Protein AF-A0A5B7LHV7-F1 (afdb_monomer_lite)

InterPro domains:
  IPR001525 C-5 cytosine methyltransferase [PF00145] (14-111)
  IPR001525 C-5 cytosine methyltransferase [PR00105] (28-42)
  IPR001525 C-5 cytosine methyltransferase [PR00105] (74-87)
  IPR029063 S-adenosyl-L-methionine-dependent methyltransferase superfamily [G3DSA:3.40.50.150] (1-145)
  IPR029063 S-adenosyl-L-methionine-dependent methyltransferase superfamily [SSF53335] (13-213)
  IPR050390 DNA Cytosine-5 Methyltransferase [PTHR10629] (1-283)

Structure (mmCIF, N/CA/C/O backbone):
data_AF-A0A5B7LHV7-F1
#
_entry.id   AF-A0A5B7LHV7-F1
#
loop_
_atom_site.group_PDB
_atom_site.id
_atom_site.type_symbol
_atom_site.label_atom_id
_atom_site.label_alt_id
_atom_site.label_comp_id
_atom_site.label_asym_id
_atom_site.label_entity_id
_atom_site.label_seq_id
_atom_site.pdbx_PDB_ins_code
_atom_site.Cartn_x
_atom_site.Cartn_y
_atom_site.Cartn_z
_atom_site.occupancy
_atom_site.B_iso_or_equiv
_atom_site.auth_seq_id
_atom_site.auth_comp_id
_atom_site.auth_asym_id
_atom_site.auth_atom_id
_atom_site.pdbx_PDB_model_num
ATOM 1 N N . MET A 1 1 ? 3.274 -8.026 12.372 1.00 56.81 1 MET A N 1
ATOM 2 C CA . MET A 1 1 ? 4.614 -7.409 12.430 1.00 56.81 1 MET A CA 1
ATOM 3 C C . MET A 1 1 ? 5.123 -7.110 11.029 1.00 56.81 1 MET A C 1
ATOM 5 O O . MET A 1 1 ? 4.556 -7.647 10.080 1.00 56.81 1 MET A O 1
ATOM 9 N N . ASN A 1 2 ? 6.146 -6.258 10.914 1.00 53.56 2 ASN A N 1
ATOM 10 C CA . ASN A 1 2 ? 6.810 -5.926 9.652 1.00 53.56 2 ASN A CA 1
ATOM 11 C C . ASN A 1 2 ? 7.337 -7.180 8.941 1.00 53.56 2 ASN A C 1
ATOM 13 O O . ASN A 1 2 ? 7.603 -8.199 9.576 1.00 53.56 2 ASN A O 1
ATOM 17 N N . ARG A 1 3 ? 7.498 -7.079 7.617 1.00 47.53 3 ARG A N 1
ATOM 18 C CA . ARG A 1 3 ? 8.040 -8.136 6.744 1.00 47.53 3 ARG A CA 1
ATOM 19 C C . ARG A 1 3 ? 9.418 -8.644 7.206 1.00 47.53 3 ARG A C 1
ATOM 21 O O . ARG A 1 3 ? 9.749 -9.792 6.948 1.00 47.53 3 ARG A O 1
ATOM 28 N N . PHE A 1 4 ? 10.166 -7.816 7.935 1.00 58.50 4 PHE A N 1
ATOM 29 C CA . PHE A 1 4 ? 11.451 -8.141 8.552 1.00 58.50 4 PHE A CA 1
ATOM 30 C C . PHE A 1 4 ? 11.267 -8.281 10.070 1.00 58.50 4 PHE A C 1
ATOM 32 O O . PHE A 1 4 ? 10.957 -7.296 10.741 1.00 58.50 4 PHE A O 1
ATOM 39 N N . ASN A 1 5 ? 11.399 -9.502 10.598 1.00 59.72 5 ASN A N 1
ATOM 40 C CA . ASN A 1 5 ? 11.012 -9.851 11.974 1.00 59.72 5 ASN A CA 1
ATOM 41 C C . ASN A 1 5 ? 12.141 -10.464 12.832 1.00 59.72 5 ASN A C 1
ATOM 43 O O . ASN A 1 5 ? 11.894 -10.817 13.985 1.00 59.72 5 ASN A O 1
ATOM 47 N N . SER A 1 6 ? 13.350 -10.606 12.282 1.00 57.84 6 SER A N 1
ATOM 48 C CA . SER A 1 6 ? 14.471 -11.346 12.885 1.00 57.84 6 SER A CA 1
ATOM 49 C C . SER A 1 6 ? 15.660 -10.475 13.319 1.00 57.84 6 SER A C 1
ATOM 51 O O . SER A 1 6 ? 16.642 -11.005 13.821 1.00 57.84 6 SER A O 1
ATOM 53 N N . GLY A 1 7 ? 15.585 -9.148 13.166 1.00 70.62 7 GLY A N 1
ATOM 54 C CA . GLY A 1 7 ? 16.654 -8.224 13.575 1.00 70.62 7 GLY A CA 1
ATOM 55 C C . GLY A 1 7 ? 16.446 -7.602 14.961 1.00 70.62 7 GLY A C 1
ATOM 56 O O . GLY A 1 7 ? 15.310 -7.488 15.428 1.00 70.62 7 GLY A O 1
ATOM 57 N N . GLN A 1 8 ? 17.528 -7.104 15.575 1.00 68.31 8 GLN A N 1
ATOM 58 C CA . GLN A 1 8 ? 17.489 -6.343 16.839 1.00 68.31 8 GLN A CA 1
ATOM 59 C C . GLN A 1 8 ? 16.476 -5.189 16.796 1.00 68.31 8 GLN A C 1
ATOM 61 O O . GLN A 1 8 ? 15.700 -4.998 17.728 1.00 68.31 8 GLN A O 1
ATOM 66 N N . TYR A 1 9 ? 16.389 -4.485 15.666 1.00 66.31 9 TYR A N 1
ATOM 67 C CA . TYR A 1 9 ? 15.403 -3.426 15.457 1.00 66.31 9 TYR A CA 1
ATOM 68 C C . TYR A 1 9 ? 13.948 -3.922 15.528 1.00 66.31 9 TYR A C 1
ATOM 70 O O . TYR A 1 9 ? 13.064 -3.217 16.013 1.00 66.31 9 TYR A O 1
ATOM 78 N N . SER A 1 10 ? 13.675 -5.155 15.086 1.00 66.38 10 SER A N 1
ATOM 79 C CA . SER A 1 10 ? 12.347 -5.750 15.244 1.00 66.38 10 SER A CA 1
ATOM 80 C C . SER A 1 10 ? 12.061 -6.100 16.700 1.00 66.38 10 SER A C 1
ATOM 82 O O . SER A 1 10 ? 10.925 -5.932 17.131 1.00 66.38 10 SER A O 1
ATOM 84 N N . LEU A 1 11 ? 13.056 -6.573 17.456 1.00 74.75 11 LEU A N 1
ATOM 85 C CA . LEU A 1 11 ? 12.908 -6.827 18.892 1.00 74.75 11 LEU A CA 1
ATOM 86 C C . LEU A 1 11 ? 12.626 -5.524 19.651 1.00 74.75 11 LEU A C 1
ATOM 88 O O . LEU A 1 11 ? 11.691 -5.487 20.446 1.00 74.75 11 LEU A O 1
ATOM 92 N N . PHE A 1 12 ? 13.339 -4.444 19.322 1.00 70.88 12 PHE A N 1
ATOM 93 C CA . PHE A 1 12 ? 13.073 -3.108 19.856 1.00 70.88 12 PHE A CA 1
ATOM 94 C C . PHE A 1 12 ? 11.659 -2.618 19.513 1.00 70.88 12 PHE A C 1
ATOM 96 O O . PHE A 1 12 ? 10.900 -2.220 20.387 1.00 70.88 12 PHE A O 1
ATOM 103 N N . LYS A 1 13 ? 11.220 -2.727 18.253 1.00 70.44 13 LYS A N 1
ATOM 104 C CA . LYS A 1 13 ? 9.835 -2.367 17.890 1.00 70.44 13 LYS A CA 1
ATOM 105 C C . LYS A 1 13 ? 8.785 -3.158 18.669 1.00 70.44 13 LYS A C 1
ATOM 107 O O . LYS A 1 13 ? 7.700 -2.644 18.929 1.00 70.44 13 LYS A O 1
ATOM 112 N N . ASN A 1 14 ? 9.097 -4.394 19.044 1.00 74.69 14 ASN A N 1
ATOM 113 C CA . ASN A 1 14 ? 8.198 -5.222 19.838 1.00 74.69 14 ASN A CA 1
ATOM 114 C C . ASN A 1 14 ? 8.191 -4.819 21.309 1.00 74.69 14 ASN A C 1
ATOM 116 O O . ASN A 1 14 ? 7.148 -4.940 21.949 1.00 74.69 14 ASN A O 1
ATOM 120 N N . SER A 1 15 ? 9.308 -4.315 21.840 1.00 80.44 15 SER A N 1
ATOM 121 C CA . SER A 1 15 ? 9.355 -3.814 23.214 1.00 80.44 15 SER A CA 1
ATOM 122 C C . SER A 1 15 ? 8.518 -2.546 23.391 1.00 80.44 15 SER A C 1
ATOM 124 O O . SER A 1 15 ? 7.922 -2.376 24.450 1.00 80.44 15 SER A O 1
ATOM 126 N N . LEU A 1 16 ? 8.345 -1.727 22.343 1.00 91.88 16 LEU A N 1
ATOM 127 C CA . LEU A 1 16 ? 7.483 -0.535 22.390 1.00 91.88 16 LEU A CA 1
ATOM 128 C C . LEU A 1 16 ? 6.019 -0.851 22.741 1.00 91.88 16 LEU A C 1
ATOM 130 O O . LEU A 1 16 ? 5.327 0.001 23.292 1.00 91.88 16 LEU A O 1
ATOM 134 N N . ILE A 1 17 ? 5.549 -2.078 22.482 1.00 92.50 17 ILE A N 1
ATOM 135 C CA . ILE A 1 17 ? 4.224 -2.537 22.928 1.00 92.50 17 ILE A CA 1
ATOM 136 C C . ILE A 1 17 ? 4.156 -2.537 24.457 1.00 92.50 17 ILE A C 1
ATOM 138 O O . ILE A 1 17 ? 3.163 -2.107 25.036 1.00 92.50 17 ILE A O 1
ATOM 142 N N . VAL A 1 18 ? 5.214 -3.023 25.109 1.00 92.25 18 VAL A N 1
ATOM 143 C CA . VAL A 1 18 ? 5.306 -3.068 26.570 1.00 92.25 18 VAL A CA 1
ATOM 144 C C . VAL A 1 18 ? 5.405 -1.653 27.120 1.00 92.25 18 VAL A C 1
ATOM 146 O O . VAL A 1 18 ? 4.656 -1.331 28.033 1.00 92.25 18 VAL A O 1
ATOM 149 N N . SER A 1 19 ? 6.233 -0.791 26.521 1.00 95.94 19 SER A N 1
ATOM 150 C CA . SER A 1 19 ? 6.320 0.620 26.911 1.00 95.94 19 SER A CA 1
ATOM 151 C C . SER A 1 19 ? 4.958 1.309 26.831 1.00 95.94 19 SER A C 1
ATOM 153 O O . SER A 1 19 ? 4.528 1.912 27.806 1.00 95.94 19 SER A O 1
ATOM 155 N N . PHE A 1 20 ? 4.227 1.155 25.724 1.00 96.88 20 PHE A N 1
ATOM 156 C CA . PHE A 1 20 ? 2.890 1.733 25.579 1.00 96.88 20 PHE A CA 1
ATOM 157 C C . PHE A 1 20 ? 1.904 1.217 26.641 1.00 96.88 20 PHE A C 1
ATOM 159 O O . PHE A 1 20 ? 1.159 1.997 27.230 1.00 96.88 20 PHE A O 1
ATOM 166 N N . LEU A 1 21 ? 1.936 -0.085 26.950 1.00 96.31 21 LEU A N 1
ATOM 167 C CA . LEU A 1 21 ? 1.125 -0.657 28.029 1.00 96.31 21 LEU A CA 1
ATOM 168 C C . LEU A 1 21 ? 1.522 -0.120 29.411 1.00 96.31 21 LEU A C 1
ATOM 170 O O . LEU A 1 21 ? 0.639 0.066 30.242 1.00 96.31 21 LEU A O 1
ATOM 174 N N . SER A 1 22 ? 2.803 0.164 29.656 1.00 97.00 22 SER A N 1
ATOM 175 C CA . SER A 1 22 ? 3.257 0.808 30.895 1.00 97.00 22 SER A CA 1
ATOM 176 C C . SER A 1 22 ? 2.718 2.233 31.032 1.00 97.00 22 SER A C 1
ATOM 178 O O . SER A 1 22 ? 2.304 2.614 32.122 1.00 97.00 22 SER A O 1
ATOM 180 N N . TYR A 1 23 ? 2.650 3.002 29.938 1.00 97.81 23 TYR A N 1
ATOM 181 C CA . TYR A 1 23 ? 2.011 4.325 29.944 1.00 97.81 23 TYR A CA 1
ATOM 182 C C . TYR A 1 23 ? 0.526 4.220 30.311 1.00 97.81 23 TYR A C 1
ATOM 184 O O . TYR A 1 23 ? 0.045 4.972 31.153 1.00 97.81 23 TYR A O 1
ATOM 192 N N . ILE A 1 24 ? -0.198 3.261 29.730 1.00 97.81 24 ILE A N 1
ATOM 193 C CA . ILE A 1 24 ? -1.613 3.030 30.059 1.00 97.81 24 ILE A CA 1
ATOM 194 C C . ILE A 1 24 ? -1.783 2.652 31.535 1.00 97.81 24 ILE A C 1
ATOM 196 O O . ILE A 1 24 ? -2.692 3.154 32.192 1.00 97.81 24 ILE A O 1
ATOM 200 N N . ASP A 1 25 ? -0.917 1.782 32.057 1.00 97.62 25 ASP A N 1
ATOM 201 C CA . ASP A 1 25 ? -0.961 1.340 33.453 1.00 97.62 25 ASP A CA 1
ATOM 202 C C . ASP A 1 25 ? -0.701 2.488 34.433 1.00 97.62 25 ASP A C 1
ATOM 204 O O . ASP A 1 25 ? -1.339 2.566 35.480 1.00 97.62 25 ASP A O 1
ATOM 208 N N . PHE A 1 26 ? 0.210 3.393 34.077 1.00 98.25 26 PHE A N 1
ATOM 209 C CA . PHE A 1 26 ? 0.550 4.551 34.891 1.00 98.25 26 PHE A CA 1
ATOM 210 C C . PHE A 1 26 ? -0.544 5.627 34.853 1.00 98.25 26 PHE A C 1
ATOM 212 O O . PHE A 1 26 ? -1.034 6.044 35.897 1.00 98.25 26 PHE A O 1
ATOM 219 N N . TYR A 1 27 ? -0.955 6.061 33.657 1.00 98.44 27 TYR A N 1
ATOM 220 C CA . TYR A 1 27 ? -1.881 7.189 33.497 1.00 98.44 27 TYR A CA 1
ATOM 221 C C . TYR A 1 27 ? -3.354 6.823 33.678 1.00 98.44 27 TYR A C 1
ATOM 223 O O . TYR A 1 27 ? -4.174 7.712 33.888 1.00 98.44 27 TYR A O 1
ATOM 231 N N . ARG A 1 28 ? -3.708 5.539 33.558 1.00 98.19 28 ARG A N 1
ATOM 232 C CA . ARG A 1 28 ? -5.087 5.042 33.666 1.00 98.19 28 ARG A CA 1
ATOM 233 C C . ARG A 1 28 ? -6.119 5.881 32.880 1.00 98.19 28 ARG A C 1
ATOM 235 O O . ARG A 1 28 ? -7.119 6.318 33.450 1.00 98.19 28 ARG A O 1
ATOM 242 N N . PRO A 1 29 ? -5.933 6.098 31.559 1.00 98.50 29 PRO A N 1
ATOM 243 C CA . PRO A 1 29 ? -6.860 6.902 30.763 1.00 98.50 29 PRO A CA 1
ATOM 244 C C . PRO A 1 29 ? -8.256 6.263 30.679 1.00 98.50 29 PRO A C 1
ATOM 246 O O . PRO A 1 29 ? -8.380 5.039 30.668 1.00 98.50 29 PRO A O 1
ATOM 249 N N . LYS A 1 30 ? -9.312 7.075 30.537 1.00 98.69 30 LYS A N 1
ATOM 250 C CA . LYS A 1 30 ? -10.694 6.578 30.362 1.00 98.69 30 LYS A CA 1
ATOM 251 C C . LYS A 1 30 ? -10.841 5.660 29.148 1.00 98.69 30 LYS A C 1
ATOM 253 O O . LYS A 1 30 ? -11.501 4.628 29.220 1.00 98.69 30 LYS A O 1
ATOM 258 N N . TYR A 1 31 ? -10.177 6.026 28.056 1.00 98.69 31 TYR A N 1
ATOM 259 C CA . TYR A 1 31 ? -10.155 5.287 26.803 1.00 98.69 31 TYR A CA 1
ATOM 260 C C . TYR A 1 31 ? -8.737 5.256 26.252 1.00 98.69 31 TYR A C 1
ATOM 262 O O . TYR A 1 31 ? -7.989 6.222 26.401 1.00 98.69 31 TYR A O 1
ATOM 270 N N . PHE A 1 32 ? -8.381 4.178 25.563 1.00 98.31 32 PHE A N 1
ATOM 271 C CA . PHE A 1 32 ? -7.200 4.178 24.709 1.00 98.31 32 PHE A CA 1
ATOM 272 C C . PHE A 1 32 ? -7.420 3.323 23.466 1.00 98.31 32 PHE A C 1
ATOM 274 O O . PHE A 1 32 ? -8.220 2.382 23.450 1.00 98.31 32 PHE A O 1
ATOM 281 N N . VAL A 1 33 ? -6.664 3.659 22.425 1.00 98.12 33 VAL A N 1
ATOM 282 C CA . VAL A 1 33 ? -6.626 2.923 21.167 1.00 98.12 33 VAL A CA 1
ATOM 283 C C . VAL A 1 33 ? -5.184 2.539 20.880 1.00 98.12 33 VAL A C 1
ATOM 285 O O . VAL A 1 33 ? -4.275 3.354 21.019 1.00 98.12 33 VAL A O 1
ATOM 288 N N . MET A 1 34 ? -4.975 1.294 20.469 1.00 97.44 34 MET A N 1
ATOM 289 C CA . MET A 1 34 ? -3.694 0.823 19.959 1.00 97.44 34 MET A CA 1
ATOM 290 C C . MET A 1 34 ? -3.865 0.409 18.498 1.00 97.44 34 MET A C 1
ATOM 292 O O . MET A 1 34 ? -4.588 -0.544 18.194 1.00 97.44 34 MET A O 1
ATOM 296 N N . GLU A 1 35 ? -3.182 1.116 17.601 1.00 96.69 35 GLU A N 1
ATOM 297 C CA . GLU A 1 35 ? -3.098 0.769 16.182 1.00 96.69 35 GLU A CA 1
ATOM 298 C C . GLU A 1 35 ? -1.872 -0.112 15.918 1.00 96.69 35 GLU A C 1
ATOM 300 O O . GLU A 1 35 ? -0.819 0.023 16.553 1.00 96.69 35 GLU A O 1
ATOM 305 N N . ASN A 1 36 ? -2.012 -1.070 15.001 1.00 95.62 36 ASN A N 1
ATOM 306 C CA . ASN A 1 36 ? -0.861 -1.765 14.446 1.00 95.62 36 ASN A CA 1
ATOM 307 C C . ASN A 1 36 ? -1.133 -2.351 13.056 1.00 95.62 36 ASN A C 1
ATOM 309 O O . ASN A 1 36 ? -2.263 -2.425 12.570 1.00 95.62 36 ASN A O 1
ATOM 313 N N . VAL A 1 37 ? -0.090 -2.884 12.415 1.00 93.75 37 VAL A N 1
ATOM 314 C CA . VAL A 1 37 ? -0.233 -3.615 11.150 1.00 93.75 37 VAL A CA 1
ATOM 315 C C . VAL A 1 37 ? -1.145 -4.834 11.314 1.00 93.75 37 VAL A C 1
ATOM 317 O O . VAL A 1 37 ? -1.085 -5.533 12.325 1.00 93.75 37 VAL A O 1
ATOM 320 N N . ARG A 1 38 ? -1.924 -5.176 10.275 1.00 93.88 38 ARG A N 1
ATOM 321 C CA . ARG A 1 38 ? -2.838 -6.339 10.281 1.00 93.88 38 ARG A CA 1
ATOM 322 C C . ARG A 1 38 ? -2.190 -7.621 10.806 1.00 93.88 38 ARG A C 1
ATOM 324 O O . ARG A 1 38 ? -2.798 -8.342 11.583 1.00 93.88 38 ARG A O 1
ATOM 331 N N . ASN A 1 39 ? -0.944 -7.900 10.423 1.00 91.31 39 ASN A N 1
ATOM 332 C CA . ASN A 1 39 ? -0.230 -9.122 10.822 1.00 91.31 39 ASN A CA 1
ATOM 333 C C . ASN A 1 39 ? 0.201 -9.147 12.300 1.00 91.31 39 ASN A C 1
ATOM 335 O O . ASN A 1 39 ? 0.933 -10.045 12.703 1.00 91.31 39 ASN A O 1
ATOM 339 N N . PHE A 1 40 ? -0.144 -8.147 13.109 1.00 91.81 40 PHE A N 1
ATOM 340 C CA . PHE A 1 40 ? 0.033 -8.222 14.558 1.00 91.81 40 PHE A CA 1
ATOM 341 C C . PHE A 1 40 ? -0.809 -9.358 15.158 1.00 91.81 40 PHE A C 1
ATOM 343 O O . PHE A 1 40 ? -0.316 -10.100 16.002 1.00 91.81 40 PHE A O 1
ATOM 350 N N . VAL A 1 41 ? -2.029 -9.569 14.650 1.00 92.75 41 VAL A N 1
ATOM 351 C CA . VAL A 1 41 ? -2.965 -10.575 15.187 1.00 92.75 41 VAL A CA 1
ATOM 352 C C . VAL A 1 41 ? -2.485 -12.015 15.046 1.00 92.75 41 VAL A C 1
ATOM 354 O O . VAL A 1 41 ? -2.859 -12.856 15.852 1.00 92.75 41 VAL A O 1
ATOM 357 N N . SER A 1 42 ? -1.660 -12.318 14.043 1.00 89.88 42 SER A N 1
ATOM 358 C CA . SER A 1 42 ? -1.129 -13.663 13.783 1.00 89.88 42 SER A CA 1
ATOM 359 C C . SER A 1 42 ? 0.307 -13.846 14.273 1.00 89.88 42 SER A C 1
ATOM 361 O O . SER A 1 42 ? 0.856 -14.946 14.204 1.00 89.88 42 SER A O 1
ATOM 363 N N . PHE A 1 43 ? 0.946 -12.786 14.772 1.00 86.88 43 PHE A N 1
ATOM 364 C CA . PHE A 1 43 ? 2.368 -12.828 15.075 1.00 86.88 43 PHE A CA 1
ATOM 365 C C . PHE A 1 43 ? 2.687 -13.783 16.234 1.00 86.88 43 PHE A C 1
ATOM 367 O O . PHE A 1 43 ? 2.033 -13.740 17.278 1.00 86.88 43 PHE A O 1
ATOM 374 N N . LYS A 1 44 ? 3.708 -14.635 16.032 1.00 86.50 44 LYS A N 1
ATOM 375 C CA . LYS A 1 44 ? 4.127 -15.707 16.958 1.00 86.50 44 LYS A CA 1
ATOM 376 C C . LYS A 1 44 ? 2.935 -16.558 17.414 1.00 86.50 44 LYS A C 1
ATOM 378 O O . LYS A 1 44 ? 2.688 -16.698 18.606 1.00 86.50 44 LYS A O 1
ATOM 383 N N . GLY A 1 45 ? 2.138 -17.050 16.460 1.00 87.69 45 GLY A N 1
ATOM 384 C CA . GLY A 1 45 ? 0.935 -17.835 16.766 1.00 87.69 45 GLY A CA 1
ATOM 385 C C . GLY A 1 45 ? -0.094 -17.040 17.578 1.00 87.69 45 GLY A C 1
ATOM 386 O O . GLY A 1 45 ? -0.665 -17.549 18.544 1.00 87.69 45 GLY A O 1
ATOM 387 N N . SER A 1 46 ? -0.258 -15.757 17.241 1.00 92.62 46 SER A N 1
ATOM 388 C CA . SER A 1 46 ? -1.108 -14.793 17.956 1.00 92.62 46 SER A CA 1
ATOM 389 C C . SER A 1 46 ? -0.706 -14.522 19.412 1.00 92.62 46 SER A C 1
ATOM 391 O O . SER A 1 46 ? -1.476 -13.910 20.153 1.00 92.62 46 SER A O 1
ATOM 393 N N . MET A 1 47 ? 0.477 -14.958 19.861 1.00 90.44 47 MET A N 1
ATOM 394 C CA . MET A 1 47 ? 0.869 -14.834 21.267 1.00 90.44 47 MET A CA 1
ATOM 395 C C . MET A 1 47 ? 1.017 -13.380 21.706 1.00 90.44 47 MET A C 1
ATOM 397 O O . MET A 1 47 ? 0.586 -13.037 22.802 1.00 90.44 47 MET A O 1
ATOM 401 N N . VAL A 1 48 ? 1.550 -12.514 20.841 1.00 92.25 48 VAL A N 1
ATOM 402 C CA . VAL A 1 48 ? 1.712 -11.090 21.170 1.00 92.25 48 VAL A CA 1
ATOM 403 C C . VAL A 1 48 ? 0.356 -10.424 21.396 1.00 92.25 48 VAL A C 1
ATOM 405 O O . VAL A 1 48 ? 0.170 -9.796 22.431 1.00 92.25 48 VAL A O 1
ATOM 408 N N . LEU A 1 49 ? -0.630 -10.658 20.523 1.00 94.88 49 LEU A N 1
ATOM 409 C CA . LEU A 1 49 ? -1.999 -10.175 20.737 1.00 94.88 49 LEU A CA 1
ATOM 410 C C . LEU A 1 49 ? -2.594 -10.708 22.047 1.00 94.88 49 LEU A C 1
ATOM 412 O O . LEU A 1 49 ? -3.135 -9.932 22.831 1.00 94.88 49 LEU A O 1
ATOM 416 N N . LYS A 1 50 ? -2.469 -12.016 22.308 1.00 95.00 50 LYS A N 1
ATOM 417 C CA . LYS A 1 50 ? -2.986 -12.631 23.540 1.00 95.00 50 LYS A CA 1
ATOM 418 C C . LYS A 1 50 ? -2.362 -12.017 24.796 1.00 95.00 50 LYS A C 1
ATOM 420 O O . LYS A 1 50 ? -3.088 -11.745 25.747 1.00 95.00 50 LYS A O 1
ATOM 425 N N . LEU A 1 51 ? -1.049 -11.771 24.805 1.00 94.62 51 LEU A N 1
ATOM 426 C CA . LEU A 1 51 ? -0.358 -11.128 25.930 1.00 94.62 51 LEU A CA 1
ATOM 427 C C . LEU A 1 51 ? -0.773 -9.667 26.100 1.00 94.62 51 LEU A C 1
ATOM 429 O O . LEU A 1 51 ? -1.023 -9.248 27.228 1.00 94.62 51 LEU A O 1
ATOM 433 N N . THR A 1 52 ? -0.901 -8.914 25.004 1.00 96.31 52 THR A N 1
ATOM 434 C CA . THR A 1 52 ? -1.402 -7.534 25.035 1.00 96.31 52 THR A CA 1
ATOM 435 C C . THR A 1 52 ? -2.798 -7.484 25.659 1.00 96.31 52 THR A C 1
ATOM 437 O O . THR A 1 52 ? -2.987 -6.799 26.660 1.00 96.31 52 THR A O 1
ATOM 440 N N . LEU A 1 53 ? -3.753 -8.280 25.164 1.00 97.38 53 LEU A N 1
ATOM 441 C CA . LEU A 1 53 ? -5.111 -8.345 25.724 1.00 97.38 53 LEU A CA 1
ATOM 442 C C . LEU A 1 53 ? -5.112 -8.836 27.183 1.00 97.38 53 LEU A C 1
ATOM 444 O O . LEU A 1 53 ? -5.817 -8.287 28.031 1.00 97.38 53 LEU A O 1
ATOM 448 N N . ARG A 1 54 ? -4.275 -9.826 27.524 1.00 97.00 54 ARG A N 1
ATOM 449 C CA . ARG A 1 54 ? -4.115 -10.289 28.910 1.00 97.00 54 ARG A CA 1
ATOM 450 C C . ARG A 1 54 ? -3.605 -9.180 29.830 1.00 97.00 54 ARG A C 1
ATOM 452 O O . ARG A 1 54 ? -4.058 -9.091 30.968 1.00 97.00 54 ARG A O 1
ATOM 459 N N . ARG A 1 55 ? -2.674 -8.340 29.373 1.00 96.81 55 ARG A N 1
ATOM 460 C CA . ARG A 1 55 ? -2.184 -7.217 30.178 1.00 96.81 55 ARG A CA 1
ATOM 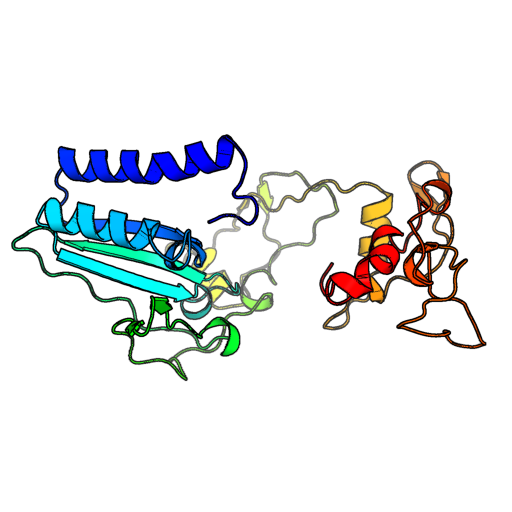461 C C . ARG A 1 55 ? -3.271 -6.164 30.366 1.00 96.81 55 ARG A C 1
ATOM 463 O O . ARG A 1 55 ? -3.465 -5.731 31.494 1.00 96.81 55 ARG A O 1
ATOM 470 N N . ILE A 1 56 ? -4.012 -5.829 29.309 1.00 98.19 56 ILE A N 1
ATOM 471 C CA . ILE A 1 56 ? -5.117 -4.859 29.357 1.00 98.19 56 ILE A CA 1
ATOM 472 C C . ILE A 1 56 ? -6.201 -5.306 30.346 1.00 98.19 56 ILE A C 1
ATOM 474 O O . ILE A 1 56 ? -6.532 -4.574 31.276 1.00 98.19 56 ILE A O 1
ATOM 478 N N . THR A 1 57 ? -6.670 -6.548 30.223 1.00 98.19 57 THR A N 1
ATOM 479 C CA . THR A 1 57 ? -7.652 -7.127 31.159 1.00 98.19 57 THR A CA 1
ATOM 480 C C . THR A 1 57 ? -7.120 -7.216 32.591 1.00 98.19 57 THR A C 1
ATOM 482 O O . THR A 1 57 ? -7.856 -6.941 33.531 1.00 98.19 57 THR A O 1
ATOM 485 N N . ARG A 1 58 ? -5.830 -7.533 32.795 1.00 97.94 58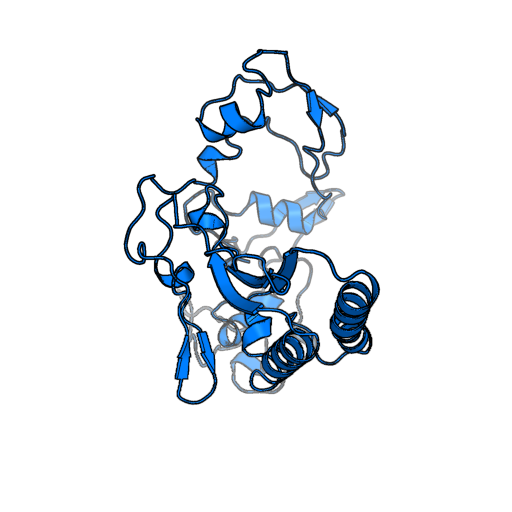 ARG A N 1
ATOM 486 C CA . ARG A 1 58 ? -5.203 -7.529 34.132 1.00 97.94 58 ARG A CA 1
ATOM 487 C C . ARG A 1 58 ? -5.154 -6.133 34.760 1.00 97.94 58 ARG A C 1
ATOM 489 O O . ARG A 1 58 ? -5.189 -6.037 35.979 1.00 97.94 58 ARG A O 1
ATOM 496 N N . MET A 1 59 ? -5.081 -5.072 33.957 1.00 97.88 59 MET A N 1
ATOM 497 C CA . MET A 1 59 ? -5.204 -3.694 34.444 1.00 97.88 59 MET A CA 1
ATOM 498 C C . MET A 1 59 ? -6.656 -3.333 34.815 1.00 97.88 59 MET A C 1
ATOM 500 O O . MET A 1 59 ? -6.875 -2.272 35.383 1.00 97.88 59 MET A O 1
ATOM 504 N N . GLY A 1 60 ? -7.643 -4.190 34.539 1.00 98.38 60 GLY A N 1
ATOM 505 C CA . GLY A 1 60 ? -9.060 -3.944 34.834 1.00 98.38 60 GLY A CA 1
ATOM 506 C C . GLY A 1 60 ? -9.826 -3.256 33.703 1.00 98.38 60 GLY A C 1
ATOM 507 O O . GLY A 1 60 ? -10.992 -2.924 33.870 1.00 98.38 60 GLY A O 1
ATOM 508 N N . TYR A 1 61 ? -9.201 -3.050 32.544 1.00 98.75 61 TYR A N 1
ATOM 509 C CA . TYR A 1 61 ? -9.871 -2.468 31.385 1.00 98.75 61 TYR A CA 1
ATOM 510 C C . TYR A 1 61 ? -10.780 -3.477 30.685 1.00 98.75 61 TYR A C 1
ATOM 512 O O . TYR A 1 61 ? -10.436 -4.651 30.521 1.00 98.75 61 TYR A O 1
ATOM 520 N N . GLN A 1 62 ? -11.891 -2.972 30.159 1.00 98.62 62 GLN A N 1
ATOM 521 C CA . GLN A 1 62 ? -12.618 -3.617 29.072 1.00 98.62 62 GLN A CA 1
ATOM 522 C C . GLN A 1 62 ? -11.805 -3.455 27.788 1.00 98.62 62 GLN A C 1
ATOM 524 O O . GLN A 1 62 ? -11.219 -2.395 27.568 1.00 98.62 62 GLN A O 1
ATOM 529 N N . CYS A 1 63 ? -11.772 -4.461 26.914 1.00 98.38 63 CYS A N 1
ATOM 530 C CA . CYS A 1 63 ? -11.075 -4.330 25.638 1.00 98.38 63 CYS A CA 1
ATOM 531 C C . CYS A 1 63 ? -11.652 -5.210 24.536 1.00 98.38 63 CYS A C 1
ATOM 533 O O . CYS A 1 63 ? -12.185 -6.288 24.790 1.00 98.38 63 CYS A O 1
ATOM 535 N N . THR A 1 64 ? -11.459 -4.769 23.299 1.00 98.31 64 THR A N 1
ATOM 536 C CA . THR A 1 64 ? -11.779 -5.514 22.082 1.00 98.31 64 THR A CA 1
ATOM 537 C C . THR A 1 64 ? -10.686 -5.307 21.035 1.00 98.31 64 THR A C 1
ATOM 539 O O . THR A 1 64 ? -9.851 -4.407 21.159 1.00 98.31 64 THR A O 1
ATOM 542 N N . PHE A 1 65 ? -10.654 -6.166 20.019 1.00 98.19 65 PHE A N 1
ATOM 543 C CA . PHE A 1 65 ? -9.745 -6.037 18.886 1.00 98.19 65 PHE A CA 1
ATOM 544 C C . PHE A 1 65 ? -10.479 -6.305 17.567 1.00 98.19 65 PHE A C 1
ATOM 546 O O . PHE A 1 65 ? -11.418 -7.098 17.503 1.00 98.19 65 PHE A O 1
ATOM 553 N N . GLY A 1 66 ? -10.013 -5.668 16.498 1.00 97.06 66 GLY A N 1
ATOM 554 C CA . GLY A 1 66 ? -10.615 -5.763 15.177 1.00 97.06 66 GLY A CA 1
ATOM 555 C C . GLY A 1 66 ? -9.619 -5.401 14.089 1.00 97.06 66 GLY A C 1
ATOM 556 O O . GLY A 1 66 ? -8.650 -4.684 14.340 1.00 97.06 66 GLY A O 1
ATOM 557 N N . ILE A 1 67 ? -9.839 -5.908 12.877 1.00 96.94 67 ILE A N 1
ATOM 558 C CA . ILE A 1 67 ? -9.130 -5.423 11.692 1.00 96.94 67 ILE A CA 1
ATOM 559 C C . ILE A 1 67 ? -10.062 -4.480 10.947 1.00 96.94 67 ILE A C 1
ATOM 561 O O . ILE A 1 67 ? -11.169 -4.879 10.609 1.00 96.94 67 ILE A O 1
ATOM 565 N N . LEU A 1 68 ? -9.596 -3.271 10.649 1.00 96.62 68 LEU A N 1
ATOM 566 C CA . LEU A 1 68 ? -10.281 -2.320 9.777 1.00 96.62 68 LEU A CA 1
ATOM 567 C C . LEU A 1 68 ? -9.509 -2.161 8.465 1.00 96.62 68 LEU A C 1
ATOM 569 O O . LEU A 1 68 ? -8.281 -2.273 8.446 1.00 96.62 68 LEU A O 1
ATOM 573 N N . GLN A 1 69 ? -10.225 -1.910 7.371 1.00 97.00 69 GLN A N 1
ATOM 574 C CA . GLN A 1 69 ? -9.659 -1.605 6.058 1.00 97.00 69 GLN A CA 1
ATOM 575 C C . GLN A 1 69 ? -9.861 -0.123 5.752 1.00 97.00 69 GLN A C 1
ATOM 577 O O . GLN A 1 69 ? -10.999 0.310 5.626 1.00 97.00 69 GLN A O 1
ATOM 582 N N . ALA A 1 70 ? -8.775 0.640 5.593 1.00 97.50 70 ALA A N 1
ATOM 583 C CA . ALA A 1 70 ? -8.849 2.088 5.377 1.00 97.50 70 ALA A CA 1
ATOM 584 C C . ALA A 1 70 ? -9.722 2.459 4.168 1.00 97.50 70 ALA A C 1
ATOM 586 O O . ALA A 1 70 ? -10.516 3.387 4.254 1.00 97.50 70 ALA A O 1
ATOM 587 N N . GLY A 1 71 ? -9.657 1.680 3.081 1.00 96.94 71 GLY A N 1
ATOM 588 C CA . GLY A 1 71 ? -10.478 1.911 1.891 1.00 96.94 71 GLY A CA 1
ATOM 589 C C . GLY A 1 71 ? -11.993 1.890 2.120 1.00 96.94 71 GLY A C 1
ATOM 590 O O . GLY A 1 71 ? -12.729 2.538 1.385 1.00 96.94 71 GLY A O 1
ATOM 591 N N . ASN A 1 72 ? -12.467 1.233 3.184 1.00 96.75 72 ASN A N 1
ATOM 592 C CA . ASN A 1 72 ? -13.874 1.282 3.582 1.00 96.75 72 ASN A CA 1
ATOM 593 C C . ASN A 1 72 ? -14.284 2.611 4.247 1.00 96.75 72 ASN A C 1
ATOM 595 O O . ASN A 1 72 ? -15.467 2.814 4.510 1.00 96.75 72 ASN A O 1
ATOM 599 N N . PHE A 1 73 ? -13.330 3.510 4.502 1.00 97.06 73 PHE A N 1
ATOM 600 C CA . PHE A 1 73 ? -13.504 4.791 5.192 1.00 97.06 73 PHE A CA 1
ATOM 601 C C . PHE A 1 73 ? -13.056 5.992 4.340 1.00 97.06 73 PHE A C 1
ATOM 603 O O . PHE A 1 73 ? -12.655 7.015 4.880 1.00 97.06 73 PHE A O 1
ATOM 610 N N . GLY A 1 74 ? -13.127 5.873 3.009 1.00 95.88 74 GLY A N 1
ATOM 611 C CA . GLY A 1 74 ? -13.049 7.035 2.111 1.00 95.88 74 GLY A CA 1
ATOM 612 C C . GLY A 1 74 ? -11.662 7.370 1.570 1.00 95.88 74 GLY A C 1
ATOM 613 O O . GLY A 1 74 ? -11.440 8.488 1.121 1.00 95.88 74 GLY A O 1
ATOM 614 N N . VAL A 1 75 ? -10.733 6.410 1.566 1.00 96.81 75 VAL A N 1
ATOM 615 C CA . VAL A 1 75 ? -9.408 6.581 0.945 1.00 96.81 75 VAL A CA 1
ATOM 616 C C . VAL A 1 75 ? -9.175 5.560 -0.173 1.00 96.81 75 VAL A C 1
ATOM 618 O O . VAL A 1 75 ? -9.563 4.401 -0.027 1.00 96.81 75 VAL A O 1
ATOM 621 N N . PRO A 1 76 ? -8.492 5.909 -1.277 1.00 97.12 76 PRO A N 1
ATOM 622 C CA . PRO A 1 76 ? -8.224 4.975 -2.372 1.00 97.12 76 PRO A CA 1
ATOM 623 C C . PRO A 1 76 ? -7.020 4.068 -2.071 1.00 97.12 76 PRO A C 1
ATOM 625 O O . PRO A 1 76 ? -6.101 3.928 -2.873 1.00 97.12 76 PRO A O 1
ATOM 628 N N . GLN A 1 77 ? -6.984 3.462 -0.881 1.00 96.94 77 GLN A N 1
ATOM 629 C CA . GLN A 1 77 ? -5.834 2.692 -0.415 1.00 96.94 77 GLN A CA 1
ATOM 630 C C . GLN A 1 77 ? -6.248 1.380 0.251 1.00 96.94 77 GLN A C 1
ATOM 632 O O . GLN A 1 77 ? -7.013 1.348 1.217 1.00 96.94 77 GLN A O 1
ATOM 637 N N . THR A 1 78 ? -5.645 0.275 -0.201 1.00 96.69 78 THR A N 1
ATOM 638 C CA . THR A 1 78 ? -5.742 -1.004 0.506 1.00 96.69 78 THR A CA 1
ATOM 639 C C . THR A 1 78 ? -4.778 -1.033 1.697 1.00 96.69 78 THR A C 1
ATOM 641 O O . THR A 1 78 ? -3.580 -1.286 1.578 1.00 96.69 78 THR A O 1
ATOM 644 N N . ARG A 1 79 ? -5.296 -0.738 2.891 1.00 96.69 79 ARG A N 1
ATOM 645 C CA . ARG A 1 79 ? -4.519 -0.655 4.131 1.00 96.69 79 ARG A CA 1
ATOM 646 C C . ARG A 1 79 ? -5.310 -1.222 5.305 1.00 96.69 79 ARG A C 1
ATOM 648 O O . ARG A 1 79 ? -6.042 -0.520 5.997 1.00 96.69 79 ARG A O 1
ATOM 655 N N . ARG A 1 80 ? -5.081 -2.507 5.583 1.00 96.12 80 ARG A N 1
ATOM 656 C CA . ARG A 1 80 ? -5.641 -3.184 6.761 1.00 96.12 80 ARG A CA 1
ATOM 657 C C . ARG A 1 80 ? -4.837 -2.881 8.022 1.00 96.12 80 ARG A C 1
ATOM 659 O O . ARG A 1 80 ? -3.603 -3.011 8.007 1.00 96.12 80 ARG A O 1
ATOM 666 N N . ARG A 1 81 ? -5.520 -2.551 9.116 1.00 97.06 81 ARG A N 1
ATOM 667 C CA . ARG A 1 81 ? -4.931 -2.263 10.429 1.00 97.06 81 ARG A CA 1
ATOM 668 C C . ARG A 1 81 ? -5.643 -2.988 11.547 1.00 97.06 81 ARG A C 1
ATOM 670 O O . ARG A 1 81 ? -6.860 -3.094 11.536 1.00 97.06 81 ARG A O 1
ATOM 677 N N . LEU A 1 82 ? -4.852 -3.510 12.478 1.00 97.19 82 LEU A N 1
ATOM 678 C CA . LEU A 1 82 ? -5.349 -3.933 13.773 1.00 97.19 82 LEU A CA 1
ATOM 679 C C . LEU A 1 82 ? -5.641 -2.685 14.590 1.00 97.19 82 LEU A C 1
ATOM 681 O O . LEU A 1 82 ? -4.774 -1.827 14.720 1.00 97.19 82 LEU A O 1
ATOM 685 N N . ILE A 1 83 ? -6.829 -2.649 15.169 1.00 98.31 83 ILE A N 1
ATOM 686 C CA . ILE A 1 83 ? -7.262 -1.630 16.107 1.00 98.31 83 ILE A CA 1
ATOM 687 C C . ILE A 1 83 ? -7.705 -2.350 17.376 1.00 98.31 83 ILE A C 1
ATOM 689 O O . ILE A 1 83 ? -8.659 -3.129 17.350 1.00 98.31 83 ILE A O 1
ATOM 693 N N . ILE A 1 84 ? -7.002 -2.118 18.480 1.00 98.38 84 ILE A N 1
ATOM 694 C CA . ILE A 1 84 ? -7.435 -2.525 19.820 1.00 98.38 84 ILE A CA 1
ATOM 695 C C . ILE A 1 84 ? -8.040 -1.294 20.481 1.00 98.38 84 ILE A C 1
ATOM 697 O O . ILE A 1 84 ? -7.392 -0.251 20.526 1.00 98.38 84 ILE A O 1
ATOM 701 N N . MET A 1 85 ? -9.262 -1.419 20.986 1.00 98.62 85 MET A N 1
ATOM 702 C CA . MET A 1 85 ? -9.926 -0.369 21.758 1.00 98.62 85 MET A CA 1
ATOM 703 C C . MET A 1 85 ? -10.151 -0.865 23.173 1.00 98.62 85 MET A C 1
ATOM 705 O O . MET A 1 85 ? -10.453 -2.045 23.380 1.00 98.62 85 MET A O 1
ATOM 709 N N . ALA A 1 86 ? -10.018 0.033 24.137 1.00 98.62 86 ALA A N 1
ATOM 710 C CA . ALA A 1 86 ? -10.235 -0.280 25.533 1.00 98.62 86 ALA A CA 1
ATOM 711 C C . ALA A 1 86 ? -10.878 0.887 26.280 1.00 98.62 86 ALA A C 1
ATOM 713 O O . ALA A 1 86 ? -10.671 2.050 25.930 1.00 98.62 86 ALA A O 1
ATOM 714 N N . ALA A 1 87 ? -11.646 0.544 27.311 1.00 98.81 87 ALA A N 1
ATOM 715 C CA . ALA A 1 87 ? -12.363 1.477 28.170 1.00 98.81 87 ALA A CA 1
ATOM 716 C C . ALA A 1 87 ? -12.156 1.104 29.642 1.00 98.81 87 ALA A C 1
ATOM 718 O O . ALA A 1 87 ? -12.135 -0.082 29.995 1.00 98.81 87 ALA A O 1
ATOM 719 N N . ALA A 1 88 ? -11.962 2.113 30.487 1.00 98.62 88 ALA A N 1
ATOM 720 C CA . ALA A 1 88 ? -11.792 1.947 31.924 1.00 98.62 88 ALA A CA 1
ATOM 721 C C . ALA A 1 88 ? -13.063 1.357 32.580 1.00 98.62 88 ALA A C 1
ATOM 723 O O . ALA A 1 88 ? -14.142 1.354 31.974 1.00 98.62 88 ALA A O 1
ATOM 724 N N . PRO A 1 89 ? -12.977 0.835 33.816 1.00 98.19 89 PRO A N 1
ATOM 725 C CA . PRO A 1 89 ? -14.165 0.495 34.595 1.00 98.19 89 PRO A CA 1
ATOM 726 C C . PRO A 1 89 ? -15.123 1.687 34.714 1.00 98.19 89 PRO A C 1
ATOM 728 O O . PRO A 1 89 ? -14.686 2.811 34.940 1.00 98.19 89 PRO A O 1
ATOM 731 N N . GLY A 1 90 ? -16.425 1.438 34.563 1.00 97.88 90 GLY A N 1
ATOM 732 C CA . GLY A 1 90 ? -17.461 2.481 34.590 1.00 97.88 90 GLY A CA 1
ATOM 733 C C . GLY A 1 90 ? -17.687 3.200 33.255 1.00 97.88 90 GLY A C 1
ATOM 734 O O . GLY A 1 90 ? -18.703 3.867 33.095 1.00 97.88 90 GLY A O 1
ATOM 735 N N . GLU A 1 91 ? -16.801 3.021 32.275 1.00 98.56 91 GLU A N 1
ATOM 736 C CA . GLU A 1 91 ? -16.951 3.565 30.923 1.00 98.56 91 GLU A CA 1
ATOM 737 C C . GLU A 1 91 ? -17.575 2.527 29.971 1.00 98.56 91 GLU A C 1
ATOM 739 O O . GLU A 1 91 ? -17.551 1.321 30.231 1.00 98.56 91 GLU A O 1
ATOM 744 N N . LYS A 1 92 ? -18.129 2.964 28.835 1.00 98.50 92 LYS A N 1
ATOM 745 C CA . LYS A 1 92 ? -18.716 2.055 27.835 1.00 98.50 92 LYS A CA 1
ATOM 746 C C . LYS A 1 92 ? -17.700 1.740 26.744 1.00 98.50 92 LYS A C 1
ATOM 748 O O . LYS A 1 92 ? -17.260 2.641 26.039 1.00 98.50 92 LYS A O 1
ATOM 753 N N . LEU A 1 93 ? -17.366 0.462 26.548 1.00 98.50 93 LEU A N 1
ATOM 754 C CA . LEU A 1 93 ? -16.447 0.059 25.479 1.00 98.50 93 LEU A CA 1
ATOM 755 C C . LEU A 1 93 ? -16.974 0.500 24.091 1.00 98.50 93 LEU A C 1
ATOM 757 O O . LEU A 1 93 ? -18.094 0.119 23.733 1.00 98.50 93 LEU A O 1
ATOM 761 N N . PRO A 1 94 ? -16.195 1.268 23.300 1.00 97.88 94 PRO A N 1
ATOM 762 C CA . PRO A 1 94 ? -16.625 1.711 21.978 1.00 97.88 94 PRO A CA 1
ATOM 763 C C . PRO A 1 94 ? -16.827 0.554 20.997 1.00 97.88 94 PRO A C 1
ATOM 765 O O . PRO A 1 94 ? -16.178 -0.491 21.083 1.00 97.88 94 PRO A O 1
ATOM 768 N N . LEU A 1 95 ? -17.706 0.778 20.023 1.00 97.88 95 LEU A N 1
ATOM 769 C CA . LEU A 1 95 ? -17.909 -0.109 18.882 1.00 97.88 95 LEU A CA 1
ATOM 770 C C . LEU A 1 95 ? -17.003 0.301 17.717 1.00 97.88 95 LEU A C 1
ATOM 772 O O . LEU A 1 95 ? -16.665 1.473 17.560 1.00 97.88 95 LEU A O 1
ATOM 776 N N . TYR A 1 96 ? -16.625 -0.664 16.881 1.00 97.81 96 TYR A N 1
ATOM 777 C CA . TYR A 1 96 ? -15.959 -0.380 15.616 1.00 97.81 96 TYR A CA 1
ATOM 778 C C . TYR A 1 96 ? -16.920 0.342 14.665 1.00 97.81 96 TYR A C 1
ATOM 780 O O . TYR A 1 96 ? -18.098 -0.032 14.612 1.00 97.81 96 TYR A O 1
ATOM 788 N N . PRO A 1 97 ? -16.430 1.344 13.913 1.00 96.62 97 PRO A N 1
ATOM 789 C CA . PRO A 1 97 ? -17.255 2.083 12.970 1.00 96.62 97 PRO A CA 1
ATOM 790 C C . PRO A 1 97 ? -17.679 1.185 11.805 1.00 96.62 97 PRO A C 1
ATOM 792 O O . PRO A 1 97 ? -16.901 0.354 11.330 1.00 96.62 97 PRO A O 1
ATOM 795 N N . GLU A 1 98 ? -18.912 1.365 11.338 1.00 96.56 98 GLU A N 1
ATOM 796 C CA . GLU A 1 98 ? -19.393 0.692 10.131 1.00 96.56 98 GLU A CA 1
ATOM 797 C C . GLU A 1 98 ? -18.643 1.211 8.893 1.00 96.56 98 GLU A C 1
ATOM 799 O O . GLU A 1 98 ? -18.403 2.419 8.787 1.00 96.56 98 GLU A O 1
ATOM 804 N N . PRO A 1 99 ? -18.284 0.333 7.940 1.00 96.06 99 PRO A N 1
ATOM 805 C CA . PRO A 1 99 ? -17.857 0.733 6.605 1.00 96.06 99 PRO A CA 1
ATOM 806 C C . PRO A 1 99 ? -18.801 1.761 5.975 1.00 96.06 99 PRO A C 1
ATOM 808 O O . PRO A 1 99 ? -20.010 1.551 5.912 1.00 96.06 99 PRO A O 1
ATOM 811 N N . ILE A 1 100 ? -18.240 2.852 5.457 1.00 97.12 100 ILE A N 1
ATOM 812 C CA . ILE A 1 100 ? -19.004 3.906 4.772 1.00 97.12 100 ILE A CA 1
ATOM 813 C C . ILE A 1 100 ? -18.856 3.835 3.247 1.00 97.12 100 ILE A C 1
ATOM 815 O O . ILE A 1 100 ? -19.792 4.186 2.534 1.00 97.12 100 ILE A O 1
ATOM 819 N N . HIS A 1 101 ? -17.739 3.300 2.743 1.00 97.12 101 HIS A N 1
ATOM 820 C CA . HIS A 1 101 ? -17.473 3.097 1.317 1.00 97.12 101 HIS A CA 1
ATOM 821 C C . HIS A 1 101 ? -17.347 1.610 0.966 1.00 97.12 101 HIS A C 1
ATOM 823 O O . HIS A 1 101 ? -16.703 0.836 1.687 1.00 97.12 101 HIS A O 1
ATOM 829 N N . VAL A 1 102 ? -17.932 1.203 -0.166 1.00 96.50 102 VAL A N 1
ATOM 830 C CA . VAL A 1 102 ? -17.673 -0.123 -0.742 1.00 96.50 102 VAL A CA 1
ATOM 831 C C . VAL A 1 102 ? -16.207 -0.209 -1.143 1.00 96.50 102 VAL A C 1
ATOM 833 O O . VAL A 1 102 ? -15.607 0.777 -1.569 1.00 96.50 102 VAL A O 1
ATOM 836 N N . PHE A 1 103 ? -15.617 -1.392 -1.011 1.00 96.00 103 PHE A N 1
ATOM 837 C CA . PHE A 1 103 ? -14.218 -1.608 -1.358 1.00 96.00 103 PHE A CA 1
ATOM 838 C C . PHE A 1 103 ? -13.990 -3.043 -1.836 1.00 96.00 103 PHE A C 1
ATOM 840 O O . PHE A 1 103 ? -14.860 -3.907 -1.717 1.00 96.00 103 PHE A O 1
ATOM 847 N N . ASN A 1 104 ? -12.807 -3.313 -2.389 1.00 92.88 104 ASN A N 1
ATOM 848 C CA . ASN A 1 104 ? -12.446 -4.628 -2.909 1.00 92.88 104 ASN A CA 1
ATOM 849 C C . ASN A 1 104 ? -12.674 -5.750 -1.869 1.00 92.88 104 ASN A C 1
ATOM 851 O O . ASN A 1 104 ? -11.991 -5.800 -0.842 1.00 92.88 104 ASN A O 1
ATOM 855 N N . ARG A 1 105 ? -13.564 -6.705 -2.185 1.00 88.12 105 ARG A N 1
ATOM 856 C CA . ARG A 1 105 ? -13.960 -7.815 -1.292 1.00 88.12 105 ARG A CA 1
ATOM 857 C C . ARG A 1 105 ? -12.781 -8.635 -0.759 1.00 88.12 105 ARG A C 1
ATOM 859 O O . ARG A 1 105 ? -12.751 -8.969 0.422 1.00 88.12 105 ARG A O 1
ATOM 866 N N . ARG A 1 106 ? -11.768 -8.925 -1.591 1.00 87.19 106 ARG A N 1
ATOM 867 C CA . ARG A 1 106 ? -10.571 -9.681 -1.155 1.00 87.19 106 ARG A CA 1
ATOM 868 C C . ARG A 1 106 ? -9.802 -8.927 -0.068 1.00 87.19 106 ARG A C 1
ATOM 870 O O . ARG A 1 106 ? -9.240 -9.537 0.841 1.00 87.19 106 ARG A O 1
ATOM 877 N N . SER A 1 107 ? -9.795 -7.600 -0.151 1.00 85.44 107 SER A N 1
ATOM 878 C CA . SER A 1 107 ? -9.122 -6.725 0.808 1.00 85.44 107 SER A CA 1
ATOM 879 C C . SER A 1 107 ? -9.981 -6.395 2.036 1.00 85.44 107 SER A C 1
ATOM 881 O O . SER A 1 107 ? -9.419 -6.076 3.082 1.00 85.44 107 SER A O 1
ATOM 883 N N . SER A 1 108 ? -11.304 -6.541 1.939 1.00 84.94 108 SER A N 1
ATOM 884 C CA . SER A 1 108 ? -12.277 -6.351 3.027 1.00 84.94 108 SER A CA 1
ATOM 885 C C . SER A 1 108 ? -12.701 -7.659 3.715 1.00 84.94 108 SER A C 1
ATOM 887 O O . SER A 1 108 ? -13.650 -7.684 4.489 1.00 84.94 108 SER A O 1
ATOM 889 N N . SER A 1 109 ? -11.967 -8.760 3.516 1.00 83.50 109 SER A N 1
ATOM 890 C CA . SER A 1 109 ? -12.078 -9.934 4.389 1.00 83.50 109 SER A CA 1
ATOM 891 C C . SER A 1 109 ? -11.332 -9.668 5.705 1.00 83.50 109 SER A C 1
ATOM 893 O O . SER A 1 109 ? -10.101 -9.772 5.782 1.00 83.50 109 SER A O 1
ATOM 895 N N . LEU A 1 110 ? -12.086 -9.255 6.730 1.00 88.00 110 LEU A N 1
ATOM 896 C CA . LEU A 1 110 ? -11.558 -8.747 8.009 1.00 88.00 110 LEU A CA 1
ATOM 897 C C . LEU A 1 110 ? -11.639 -9.758 9.165 1.00 88.00 110 LEU A C 1
ATOM 899 O O . LEU A 1 110 ? -11.254 -9.443 10.290 1.00 88.00 110 LEU A O 1
ATOM 903 N N . THR A 1 111 ? -12.099 -10.985 8.898 1.00 92.44 111 THR A N 1
ATOM 904 C CA . THR A 1 111 ? -12.173 -12.046 9.916 1.00 92.44 111 THR A CA 1
ATOM 905 C C . THR A 1 111 ? -10.773 -12.450 10.379 1.00 92.44 111 THR A C 1
ATOM 907 O O . THR A 1 111 ? -9.871 -12.676 9.568 1.00 92.44 111 THR A O 1
ATOM 910 N N . VAL A 1 112 ? -10.595 -12.582 11.694 1.00 93.50 112 VAL A N 1
ATOM 911 C CA . VAL A 1 112 ? -9.339 -13.024 12.309 1.00 93.50 112 VAL A CA 1
ATOM 912 C C . VAL A 1 112 ? -9.512 -14.427 12.867 1.00 93.50 112 VAL A C 1
ATOM 914 O O . VAL A 1 112 ? -10.410 -14.677 13.662 1.00 93.50 112 VAL A O 1
ATOM 917 N N . GLN A 1 113 ? -8.629 -15.345 12.486 1.00 93.75 113 GLN A N 1
ATOM 918 C CA . GLN A 1 113 ? -8.586 -16.687 13.058 1.00 93.75 113 GLN A CA 1
ATOM 919 C C . GLN A 1 113 ? -7.472 -16.779 14.105 1.00 93.75 113 GLN A C 1
ATOM 921 O O . GLN A 1 113 ? -6.325 -16.438 13.817 1.00 93.75 113 GLN A O 1
ATOM 926 N N . ILE A 1 114 ? -7.811 -17.247 15.308 1.00 92.69 114 ILE A N 1
ATOM 927 C CA . ILE A 1 114 ? -6.866 -17.512 16.401 1.00 92.69 114 ILE A CA 1
ATOM 928 C C . ILE A 1 114 ? -7.143 -18.925 16.916 1.00 92.69 114 ILE A C 1
ATOM 930 O O . ILE A 1 114 ? -8.169 -19.183 17.549 1.00 92.69 114 ILE A O 1
ATOM 934 N N . GLY A 1 115 ? -6.232 -19.856 16.619 1.00 90.69 115 GLY A N 1
ATOM 935 C CA . GLY A 1 115 ? -6.471 -21.284 16.832 1.00 90.69 115 GLY A CA 1
ATOM 936 C C . GLY A 1 115 ? -7.661 -21.771 15.999 1.00 90.69 115 GLY A C 1
ATOM 937 O O . GLY A 1 115 ? -7.712 -21.551 14.787 1.00 90.69 115 GLY A O 1
ATOM 938 N N . THR A 1 116 ? -8.634 -22.399 16.656 1.00 91.94 116 THR A N 1
ATOM 939 C CA . THR A 1 116 ? -9.872 -22.892 16.029 1.00 91.94 116 THR A CA 1
ATOM 940 C C . THR A 1 116 ? -10.991 -21.848 15.981 1.00 91.94 116 THR A C 1
ATOM 942 O O . THR A 1 116 ? -12.001 -22.062 15.315 1.00 91.94 116 THR A O 1
ATOM 945 N N . LYS A 1 117 ? -10.832 -20.702 16.661 1.00 95.31 117 LYS A N 1
ATOM 946 C CA . LYS A 1 117 ? -11.878 -19.678 16.776 1.00 95.31 117 LYS A CA 1
ATOM 947 C C . LYS A 1 117 ? -11.715 -18.583 15.725 1.00 95.31 117 LYS A C 1
ATOM 949 O O . LYS A 1 117 ? -10.606 -18.111 15.461 1.00 95.31 117 LYS A O 1
ATOM 954 N N . LYS A 1 118 ? -12.844 -18.150 15.161 1.00 95.62 118 LYS A N 1
ATOM 955 C CA . LYS A 1 118 ? -12.946 -16.989 14.268 1.00 95.62 118 LYS A CA 1
ATOM 956 C C . LYS A 1 118 ? -13.532 -15.808 15.037 1.00 95.62 118 LYS A C 1
ATOM 958 O O . LYS A 1 118 ? -14.537 -15.955 15.722 1.00 95.62 118 LYS A O 1
ATOM 963 N N . PHE A 1 119 ? -12.906 -14.651 14.892 1.00 95.50 119 PHE A N 1
ATOM 964 C CA . PHE A 1 119 ? -13.304 -13.390 15.502 1.00 95.50 119 PHE A CA 1
ATOM 965 C C . PHE A 1 119 ? -13.6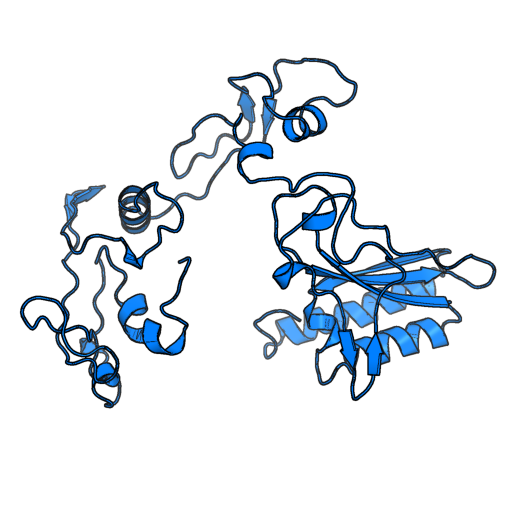84 -12.399 14.402 1.00 95.50 119 PHE A C 1
ATOM 967 O O . PHE A 1 119 ? -12.976 -12.270 13.397 1.00 95.50 119 PHE A O 1
ATOM 974 N N . LYS A 1 120 ? -14.801 -11.703 14.608 1.00 93.25 120 LYS A N 1
ATOM 975 C CA . LYS A 1 120 ? -15.297 -10.608 13.770 1.00 93.25 120 LYS A CA 1
ATOM 976 C C . LYS A 1 120 ? -15.556 -9.387 14.653 1.00 93.25 120 LYS A C 1
ATOM 978 O O . LYS A 1 120 ? -15.740 -9.528 15.861 1.00 93.25 120 LYS A O 1
ATOM 983 N N . THR A 1 121 ? -15.537 -8.204 14.049 1.00 94.69 121 THR A N 1
ATOM 984 C CA . THR A 1 121 ? -15.968 -6.964 14.705 1.00 94.69 121 THR A CA 1
ATOM 985 C C . THR A 1 121 ? -17.495 -6.926 14.825 1.00 94.69 121 THR A C 1
ATOM 987 O O . THR A 1 121 ? -18.189 -7.822 14.350 1.00 94.69 121 THR A O 1
ATOM 990 N N . ASN A 1 122 ? -18.026 -5.872 15.448 1.00 95.25 122 ASN A N 1
ATOM 991 C CA . ASN A 1 122 ? -19.466 -5.601 15.511 1.00 95.25 122 ASN A CA 1
ATOM 992 C C . ASN A 1 122 ? -20.059 -5.043 14.205 1.00 95.25 122 ASN A C 1
ATOM 994 O O . ASN A 1 122 ? -21.246 -4.726 14.195 1.00 95.25 122 ASN A O 1
ATOM 998 N N . CYS A 1 123 ? -19.247 -4.831 13.166 1.00 93.88 123 CYS A N 1
ATOM 999 C CA . CYS A 1 123 ? -19.705 -4.223 11.921 1.00 93.88 123 CYS A CA 1
ATOM 1000 C C . CYS A 1 123 ? -20.688 -5.164 11.216 1.00 93.88 123 CYS A C 1
ATOM 1002 O O . CYS A 1 123 ? -20.399 -6.352 11.053 1.00 93.88 123 CYS A O 1
ATOM 1004 N N . LYS A 1 124 ? -21.836 -4.627 10.807 1.00 90.75 124 LYS A N 1
ATOM 1005 C CA . LYS A 1 124 ? -22.892 -5.345 10.087 1.00 90.75 124 LYS A CA 1
ATOM 1006 C C . LYS A 1 124 ? -22.706 -5.274 8.579 1.00 90.75 124 LYS A C 1
ATOM 1008 O O . LYS A 1 124 ? -23.106 -6.195 7.879 1.00 90.75 124 LYS A O 1
ATOM 1013 N N . TYR A 1 125 ? -22.111 -4.195 8.083 1.00 87.88 125 TYR A N 1
ATOM 1014 C CA . TYR A 1 125 ? -21.791 -4.058 6.670 1.00 87.88 125 TYR A CA 1
ATOM 1015 C C . TYR A 1 125 ? -20.535 -4.866 6.336 1.00 87.88 125 TYR A C 1
ATOM 1017 O O . TYR A 1 125 ? -19.415 -4.457 6.642 1.00 87.88 125 TYR A O 1
ATOM 1025 N N . ASP A 1 126 ? -20.721 -6.032 5.718 1.00 79.69 126 ASP A N 1
ATOM 1026 C CA . ASP A 1 126 ? -19.640 -6.919 5.274 1.00 79.69 126 ASP A CA 1
ATOM 1027 C C . ASP A 1 126 ? -19.613 -7.150 3.752 1.00 79.69 126 ASP A C 1
ATOM 1029 O O . ASP A 1 126 ? -18.542 -7.419 3.198 1.00 79.69 126 ASP A O 1
ATOM 1033 N N . GLU A 1 127 ? -20.740 -6.969 3.058 1.00 83.12 127 GLU A N 1
ATOM 1034 C CA . GLU A 1 127 ? -20.837 -7.115 1.596 1.00 83.12 127 GLU A CA 1
ATOM 1035 C C . GLU A 1 127 ? -21.024 -5.803 0.819 1.00 83.12 127 GLU A C 1
ATOM 1037 O O . GLU A 1 127 ? -20.721 -5.754 -0.380 1.00 83.12 127 GLU A O 1
ATOM 1042 N N . SER A 1 128 ? -21.496 -4.746 1.482 1.00 90.19 128 SER A N 1
ATOM 1043 C CA . SER A 1 128 ? -21.828 -3.446 0.888 1.00 90.19 128 SER A CA 1
ATOM 1044 C C . SER A 1 128 ? -21.548 -2.299 1.857 1.00 90.19 128 SER A C 1
ATOM 1046 O O . SER A 1 128 ? -21.267 -2.525 3.026 1.00 90.19 128 SER A O 1
ATOM 1048 N N . ALA A 1 129 ? -21.652 -1.063 1.380 1.00 94.56 129 ALA A N 1
ATOM 1049 C CA . ALA A 1 129 ? -21.651 0.141 2.201 1.00 94.56 129 ALA A CA 1
ATOM 1050 C C . ALA A 1 129 ? -22.402 1.263 1.455 1.00 94.56 129 ALA A C 1
ATOM 1052 O O . ALA A 1 129 ? -22.592 1.143 0.241 1.00 94.56 129 ALA A O 1
ATOM 1053 N N . PRO A 1 130 ? -22.822 2.342 2.139 1.00 96.19 130 PRO A N 1
ATOM 1054 C CA . PRO A 1 130 ? -23.669 3.375 1.538 1.00 96.19 130 PRO A CA 1
ATOM 1055 C C . PRO A 1 130 ? -23.041 4.132 0.359 1.00 96.19 130 PRO A C 1
ATOM 1057 O O . PRO A 1 130 ? -23.758 4.560 -0.540 1.00 96.19 130 PRO A O 1
ATOM 1060 N N . MET A 1 131 ? -21.719 4.322 0.351 1.00 96.94 131 MET A N 1
ATOM 1061 C CA . MET A 1 131 ? -21.028 5.132 -0.656 1.00 96.94 131 MET A CA 1
ATOM 1062 C C . MET A 1 131 ? -20.186 4.277 -1.609 1.00 96.94 131 MET A C 1
ATOM 1064 O O . MET A 1 131 ? -19.663 3.224 -1.238 1.00 96.94 131 MET A O 1
ATOM 1068 N N . ARG A 1 132 ? -19.995 4.761 -2.845 1.00 97.31 132 ARG A N 1
ATOM 1069 C CA . ARG A 1 132 ? -19.083 4.150 -3.832 1.00 97.31 132 ARG A CA 1
ATOM 1070 C C . ARG A 1 132 ? -17.632 4.133 -3.339 1.00 97.31 132 ARG A C 1
ATOM 1072 O O . ARG A 1 132 ? -17.262 4.949 -2.501 1.00 97.31 132 ARG A O 1
ATOM 1079 N N . THR A 1 133 ? -16.782 3.278 -3.908 1.00 97.50 133 THR A N 1
ATOM 1080 C CA . THR A 1 133 ? -15.337 3.321 -3.625 1.00 97.50 133 THR A CA 1
ATOM 1081 C C . THR A 1 133 ? -14.740 4.666 -4.045 1.00 97.50 133 THR A C 1
ATOM 1083 O O . THR A 1 133 ? -15.124 5.231 -5.073 1.00 97.50 133 THR A O 1
ATOM 1086 N N . VAL A 1 134 ? -13.782 5.156 -3.261 1.00 98.00 134 VAL A N 1
ATOM 1087 C CA . VAL A 1 134 ? -12.907 6.270 -3.646 1.00 98.00 134 VAL A CA 1
ATOM 1088 C C . VAL A 1 134 ? -11.770 5.712 -4.497 1.00 98.00 134 VAL A C 1
ATOM 1090 O O . VAL A 1 134 ? -11.232 4.642 -4.199 1.00 98.00 134 VAL A O 1
ATOM 1093 N N . THR A 1 135 ? -11.431 6.415 -5.571 1.00 98.00 135 THR A N 1
ATOM 1094 C CA . THR A 1 135 ? -10.418 6.018 -6.553 1.00 98.00 135 THR A CA 1
ATOM 1095 C C . THR A 1 135 ? -9.192 6.926 -6.500 1.00 98.00 135 THR A C 1
ATOM 1097 O O . THR A 1 135 ? -9.200 7.985 -5.877 1.00 98.00 135 THR A O 1
ATOM 1100 N N . VAL A 1 136 ? -8.123 6.506 -7.174 1.00 97.44 136 VAL A N 1
ATOM 1101 C CA . VAL A 1 136 ? -6.913 7.317 -7.364 1.00 97.44 136 VAL A CA 1
ATOM 1102 C C . VAL A 1 136 ? -7.257 8.641 -8.067 1.00 97.44 136 VAL A C 1
ATOM 1104 O O . VAL A 1 136 ? -6.821 9.700 -7.627 1.00 97.44 136 VAL A O 1
ATOM 1107 N N . TYR A 1 137 ? -8.142 8.602 -9.069 1.00 97.62 137 TYR A N 1
ATOM 1108 C CA . TYR A 1 137 ? -8.666 9.802 -9.723 1.00 97.62 137 TYR A CA 1
ATOM 1109 C C . TYR A 1 137 ? -9.375 10.741 -8.736 1.00 97.62 137 TYR A C 1
ATOM 1111 O O . TYR A 1 137 ? -9.177 11.951 -8.792 1.00 97.62 137 TYR A O 1
ATOM 1119 N N . ASP A 1 138 ? -10.150 10.206 -7.789 1.00 97.94 138 ASP A N 1
ATOM 1120 C CA . ASP A 1 138 ? -10.834 11.038 -6.795 1.00 97.94 138 ASP A CA 1
ATOM 1121 C C . ASP A 1 138 ? -9.876 11.788 -5.872 1.00 97.94 138 ASP A C 1
ATOM 1123 O O . ASP A 1 138 ? -10.238 12.855 -5.389 1.00 97.94 138 ASP A O 1
ATOM 1127 N N . ALA A 1 139 ? -8.695 11.236 -5.595 1.00 96.31 139 ALA A N 1
ATOM 1128 C CA . ALA A 1 139 ? -7.780 11.803 -4.613 1.00 96.31 139 ALA A CA 1
ATOM 1129 C C . ALA A 1 139 ? -6.865 12.892 -5.171 1.00 96.31 139 ALA A C 1
ATOM 1131 O O . ALA A 1 139 ? -6.605 13.853 -4.458 1.00 96.31 139 ALA A O 1
ATOM 1132 N N . TRP A 1 140 ? -6.361 12.744 -6.399 1.00 95.00 140 TRP A N 1
ATOM 1133 C CA . TRP A 1 140 ? -5.248 13.584 -6.865 1.00 95.00 140 TRP A CA 1
ATOM 1134 C C . TRP A 1 140 ? -5.295 13.990 -8.348 1.00 95.00 140 TRP A C 1
ATOM 1136 O O . TRP A 1 140 ? -4.286 14.410 -8.902 1.00 95.00 140 TRP A O 1
ATOM 1146 N N . SER A 1 141 ? -6.445 13.859 -9.022 1.00 96.19 141 SER A N 1
ATOM 1147 C CA . SER A 1 141 ? -6.589 14.251 -10.443 1.00 96.19 141 SER A CA 1
ATOM 1148 C C . SER A 1 141 ? -6.517 15.761 -10.711 1.00 96.19 141 SER A C 1
ATOM 1150 O O . SER A 1 141 ? -6.425 16.169 -11.863 1.00 96.19 141 SER A O 1
ATOM 1152 N N . ASP A 1 142 ? -6.583 16.589 -9.671 1.00 93.56 142 ASP A N 1
ATOM 1153 C CA . ASP A 1 142 ? -6.495 18.049 -9.729 1.00 93.56 142 ASP A CA 1
ATOM 1154 C C . ASP A 1 142 ? -5.082 18.582 -9.432 1.00 93.56 142 ASP A C 1
ATOM 1156 O O . ASP A 1 142 ? -4.856 19.795 -9.531 1.00 93.56 142 ASP A O 1
ATOM 1160 N N . LEU A 1 143 ? -4.141 17.701 -9.067 1.00 94.75 143 LEU A N 1
ATOM 1161 C CA . LEU A 1 143 ? -2.753 18.079 -8.824 1.00 94.75 143 LEU A CA 1
ATOM 1162 C C . LEU A 1 143 ? -2.068 18.486 -10.139 1.00 94.75 143 LEU A C 1
ATOM 1164 O O . LEU A 1 143 ? -2.277 17.843 -11.170 1.00 94.75 143 LEU A O 1
ATOM 1168 N N . PRO A 1 144 ? -1.236 19.541 -10.130 1.00 94.81 144 PRO A N 1
ATOM 1169 C CA . PRO A 1 144 ? -0.463 19.927 -11.301 1.00 94.81 144 PRO A CA 1
ATOM 1170 C C . PRO A 1 144 ? 0.614 18.882 -11.627 1.00 94.81 144 PRO A C 1
ATOM 1172 O O . PRO A 1 144 ? 1.150 18.220 -10.739 1.00 94.81 144 PRO A O 1
ATOM 1175 N N . GLU A 1 145 ? 0.973 18.762 -12.905 1.00 95.81 145 GLU A N 1
ATOM 1176 C CA . GLU A 1 145 ? 2.121 17.949 -13.317 1.00 95.81 145 GLU A CA 1
ATOM 1177 C C . GLU A 1 145 ? 3.431 18.503 -12.740 1.00 95.81 145 GLU A C 1
ATOM 1179 O O . GLU A 1 145 ? 3.641 19.722 -12.719 1.00 95.81 145 GLU A O 1
ATOM 1184 N N . ILE A 1 146 ? 4.309 17.593 -12.312 1.00 96.75 146 ILE A N 1
ATOM 1185 C CA . ILE A 1 146 ? 5.654 17.875 -11.797 1.00 96.75 146 ILE A CA 1
ATOM 1186 C C . ILE A 1 146 ? 6.674 16.918 -12.439 1.00 96.75 146 ILE A C 1
ATOM 1188 O O . ILE A 1 146 ? 6.326 15.771 -12.739 1.00 96.75 146 ILE A O 1
ATOM 1192 N N . PRO A 1 147 ? 7.928 17.350 -12.663 1.00 96.88 147 PRO A N 1
ATOM 1193 C CA . PRO A 1 147 ? 8.985 16.474 -13.161 1.00 96.88 147 PRO A CA 1
ATOM 1194 C C . PRO A 1 147 ? 9.532 15.536 -12.069 1.00 96.88 147 PRO A C 1
ATOM 1196 O O . PRO A 1 147 ? 9.344 15.761 -10.874 1.00 96.88 147 PRO A O 1
ATOM 1199 N N . ASN A 1 148 ? 10.271 14.500 -12.485 1.00 97.12 148 ASN A N 1
ATOM 1200 C CA . ASN A 1 148 ? 11.097 13.691 -11.580 1.00 97.12 148 ASN A CA 1
ATOM 1201 C C . ASN A 1 148 ? 12.065 14.588 -10.793 1.00 97.12 148 ASN A C 1
ATOM 1203 O O . ASN A 1 148 ? 12.744 15.416 -11.396 1.00 97.12 148 ASN A O 1
ATOM 1207 N N . GLY A 1 149 ? 12.146 14.390 -9.476 1.00 97.62 149 GLY A N 1
ATOM 1208 C CA . GLY A 1 149 ? 13.009 15.187 -8.604 1.00 97.62 149 GLY A CA 1
ATOM 1209 C C . GLY A 1 149 ? 12.471 16.575 -8.251 1.00 97.62 149 GLY A C 1
ATOM 1210 O O . GLY A 1 149 ? 13.209 17.355 -7.657 1.00 97.62 149 GLY A O 1
ATOM 1211 N N . ALA A 1 150 ? 11.213 16.893 -8.585 1.00 97.88 150 ALA A N 1
ATOM 1212 C CA . ALA A 1 150 ? 10.575 18.129 -8.133 1.00 97.88 150 ALA A CA 1
ATOM 1213 C C . ALA A 1 150 ? 10.651 18.265 -6.604 1.00 97.88 150 ALA A C 1
ATOM 1215 O O . ALA A 1 150 ? 10.286 17.334 -5.879 1.00 97.88 150 ALA A O 1
ATOM 1216 N N . ASN A 1 151 ? 11.124 19.420 -6.140 1.00 97.69 151 ASN A N 1
ATOM 1217 C CA . ASN A 1 151 ? 11.477 19.683 -4.745 1.00 97.69 151 ASN A CA 1
ATOM 1218 C C . ASN A 1 151 ? 10.982 21.045 -4.223 1.00 97.69 151 ASN A C 1
ATOM 1220 O O . ASN A 1 151 ? 11.344 21.417 -3.110 1.00 97.69 151 ASN A O 1
ATOM 1224 N N . ASP A 1 152 ? 10.169 21.768 -4.996 1.00 96.75 152 ASP A N 1
ATOM 1225 C CA . ASP A 1 152 ? 9.525 22.999 -4.536 1.00 96.75 152 ASP A CA 1
ATOM 1226 C C . ASP A 1 152 ? 8.491 22.658 -3.453 1.00 96.75 152 ASP A C 1
ATOM 1228 O O . ASP A 1 152 ? 7.501 21.977 -3.727 1.00 96.75 152 ASP A O 1
ATOM 1232 N N . GLU A 1 153 ? 8.733 23.106 -2.217 1.00 94.56 153 GLU A N 1
ATOM 1233 C CA . GLU A 1 153 ? 7.870 22.791 -1.067 1.00 94.56 153 GLU A CA 1
ATOM 1234 C C . GLU A 1 153 ? 6.466 23.377 -1.226 1.00 94.56 153 GLU A C 1
ATOM 1236 O O . GLU A 1 153 ? 5.498 22.706 -0.880 1.00 94.56 153 GLU A O 1
ATOM 1241 N N . ASP A 1 154 ? 6.362 24.573 -1.810 1.00 94.56 154 ASP A N 1
ATOM 1242 C CA . ASP A 1 154 ? 5.110 25.290 -2.030 1.00 94.56 154 ASP A CA 1
ATOM 1243 C C . ASP A 1 154 ? 4.942 25.654 -3.509 1.00 94.56 154 ASP A C 1
ATOM 1245 O O . ASP A 1 154 ? 5.733 26.403 -4.087 1.00 94.56 154 ASP A O 1
ATOM 1249 N N . ILE A 1 155 ? 3.855 25.179 -4.118 1.00 93.06 155 ILE A N 1
ATOM 1250 C CA . ILE A 1 155 ? 3.439 25.562 -5.472 1.00 93.06 155 ILE A CA 1
ATOM 1251 C C . ILE A 1 155 ? 1.973 25.994 -5.484 1.00 93.06 155 ILE A C 1
ATOM 1253 O O . ILE A 1 155 ? 1.225 25.776 -4.537 1.00 93.06 155 ILE A O 1
ATOM 1257 N N . ILE A 1 156 ? 1.516 26.601 -6.576 1.00 90.75 156 ILE A N 1
ATOM 1258 C CA . ILE A 1 156 ? 0.118 27.032 -6.701 1.00 90.75 156 ILE A CA 1
ATOM 1259 C C . ILE A 1 156 ? -0.704 25.923 -7.363 1.00 90.75 156 ILE A C 1
ATOM 1261 O O . ILE A 1 156 ? -0.319 25.377 -8.403 1.00 90.75 156 ILE A O 1
ATOM 1265 N N . TYR A 1 157 ? -1.878 25.615 -6.804 1.00 90.31 157 TYR A N 1
ATOM 1266 C CA . TYR A 1 157 ? -2.855 24.788 -7.511 1.00 90.31 157 TYR A CA 1
ATOM 1267 C C . TYR A 1 157 ? -3.266 25.453 -8.829 1.00 90.31 157 TYR A C 1
ATOM 1269 O O . TYR A 1 157 ? -3.801 26.558 -8.845 1.00 90.31 157 TYR A O 1
ATOM 1277 N N . LYS A 1 158 ? -3.107 24.736 -9.944 1.00 87.94 158 LYS A N 1
ATOM 1278 C CA . LYS A 1 158 ? -3.481 25.237 -11.280 1.00 87.94 158 LYS A CA 1
ATOM 1279 C C . LYS A 1 158 ? -4.978 25.109 -11.587 1.00 87.94 158 LYS A C 1
ATOM 1281 O O . LYS A 1 158 ? -5.445 25.631 -12.595 1.00 87.94 158 LYS A O 1
ATOM 1286 N N . SER A 1 159 ? -5.731 24.386 -10.757 1.00 86.25 159 SER A N 1
ATOM 1287 C CA . SER A 1 159 ? -7.144 24.083 -10.992 1.00 86.25 159 SER A CA 1
ATOM 1288 C C . SER A 1 159 ? -7.971 24.086 -9.702 1.00 86.25 159 SER A C 1
ATOM 1290 O O . SER A 1 159 ? -7.459 23.896 -8.592 1.00 86.25 159 SER A O 1
ATOM 1292 N N . LYS A 1 160 ? -9.285 24.285 -9.851 1.00 88.56 160 LYS A N 1
ATOM 1293 C CA . LYS A 1 160 ? -10.283 24.035 -8.799 1.00 88.56 160 LYS A CA 1
ATOM 1294 C C . LYS A 1 160 ? -10.417 22.522 -8.557 1.00 88.56 160 LYS A C 1
ATOM 1296 O O . LYS A 1 160 ? -10.189 21.755 -9.488 1.00 88.56 160 LYS A O 1
ATOM 1301 N N . PRO A 1 161 ? -10.820 22.075 -7.353 1.00 91.12 161 PRO A N 1
ATOM 1302 C CA . PRO A 1 161 ? -11.062 20.660 -7.104 1.00 91.12 161 PRO A CA 1
ATOM 1303 C C . PRO A 1 161 ? -12.171 20.144 -8.021 1.00 91.12 161 PRO A C 1
ATOM 1305 O O . PRO A 1 161 ? -13.192 20.806 -8.243 1.00 91.12 161 PRO A O 1
ATOM 1308 N N . ILE A 1 162 ? -11.996 18.925 -8.500 1.00 92.88 162 ILE A N 1
ATOM 1309 C CA . ILE A 1 162 ? -12.896 18.280 -9.451 1.00 92.88 162 ILE A CA 1
ATOM 1310 C C . ILE A 1 162 ? -13.877 17.386 -8.684 1.00 92.88 162 ILE A C 1
ATOM 1312 O O . ILE A 1 162 ? -15.091 17.427 -8.898 1.00 92.88 162 ILE A O 1
ATOM 1316 N N . THR A 1 163 ? -13.364 16.610 -7.731 1.00 95.12 163 THR A N 1
ATOM 1317 C CA . THR A 1 163 ? -14.099 15.558 -7.026 1.00 95.12 163 THR A CA 1
ATOM 1318 C C . THR A 1 163 ? -14.580 16.010 -5.646 1.00 95.12 163 THR A C 1
ATOM 1320 O O . THR A 1 163 ? -14.150 17.026 -5.096 1.00 95.12 163 THR A O 1
ATOM 1323 N N . HIS A 1 164 ? -15.492 15.235 -5.049 1.00 94.00 164 HIS A N 1
ATOM 1324 C CA . HIS A 1 164 ? -15.950 15.479 -3.679 1.00 94.00 164 HIS A CA 1
ATOM 1325 C C . HIS A 1 164 ? -14.806 15.385 -2.656 1.00 94.00 164 HIS A C 1
ATOM 1327 O O . HIS A 1 164 ? -14.731 16.218 -1.757 1.00 94.00 164 HIS A O 1
ATOM 1333 N N . LEU A 1 165 ? -13.895 14.415 -2.814 1.00 93.88 165 LEU A N 1
ATOM 1334 C CA . LEU A 1 165 ? -12.764 14.243 -1.901 1.00 93.88 165 LEU A CA 1
ATOM 1335 C C . LEU A 1 165 ? -11.795 15.430 -1.978 1.00 93.88 165 LEU A C 1
ATOM 1337 O O . LEU A 1 165 ? -11.394 15.952 -0.946 1.00 93.88 165 LEU A O 1
ATOM 1341 N N . GLN A 1 166 ? -11.477 15.910 -3.181 1.00 92.94 166 GLN A N 1
ATOM 1342 C CA . GLN A 1 166 ? -10.625 17.092 -3.354 1.00 92.94 166 GLN A CA 1
ATOM 1343 C C . GLN A 1 166 ? -11.253 18.341 -2.730 1.00 92.94 166 GLN A C 1
ATOM 1345 O O . GLN A 1 166 ? -10.562 19.109 -2.068 1.00 92.94 166 GLN A O 1
ATOM 1350 N N . LYS A 1 167 ? -12.574 18.528 -2.878 1.00 90.94 167 LYS A N 1
ATOM 1351 C CA . LYS A 1 167 ? -13.303 19.621 -2.210 1.00 90.94 167 LYS A CA 1
ATOM 1352 C C . LYS A 1 167 ? -13.182 19.524 -0.690 1.00 90.94 167 LYS A C 1
ATOM 1354 O O . LYS A 1 167 ? -12.856 20.519 -0.057 1.00 90.94 167 LYS A O 1
ATOM 1359 N N . LEU A 1 168 ? -13.386 18.332 -0.124 1.00 89.88 168 LEU A N 1
ATOM 1360 C CA . LEU A 1 168 ? -13.262 18.088 1.316 1.00 89.88 168 LEU A CA 1
ATOM 1361 C C . LEU A 1 168 ? -11.853 18.421 1.837 1.00 89.88 168 LEU A C 1
ATOM 1363 O O . LEU A 1 168 ? -11.721 19.031 2.891 1.00 89.88 168 LEU A O 1
ATOM 1367 N N . LEU A 1 169 ? -10.809 18.019 1.106 1.00 89.56 169 LEU A N 1
ATOM 1368 C CA . LEU A 1 169 ? -9.420 18.183 1.543 1.00 89.56 169 LEU A CA 1
ATOM 1369 C C . LEU A 1 169 ? -8.877 19.602 1.329 1.00 89.56 169 LEU A C 1
ATOM 1371 O O . LEU A 1 169 ? -8.050 20.054 2.114 1.00 89.56 169 LEU A O 1
ATOM 1375 N N . ARG A 1 170 ? -9.324 20.305 0.282 1.00 86.94 170 ARG A N 1
ATOM 1376 C CA . ARG A 1 170 ? -8.795 21.628 -0.095 1.00 86.94 170 ARG A CA 1
ATOM 1377 C C . ARG A 1 170 ? -9.564 22.811 0.498 1.00 86.94 170 ARG A C 1
ATOM 1379 O O . ARG A 1 170 ? -9.053 23.923 0.444 1.00 86.94 170 ARG A O 1
ATOM 1386 N N . TYR A 1 171 ? -10.775 22.601 1.022 1.00 79.12 171 TYR A N 1
ATOM 1387 C CA . TYR A 1 171 ? -11.651 23.678 1.508 1.00 79.12 171 TYR A CA 1
ATOM 1388 C C . TYR A 1 171 ? -12.016 23.482 2.979 1.00 79.12 171 TYR A C 1
ATOM 1390 O O . TYR A 1 171 ? -13.177 23.186 3.288 1.00 79.12 171 TYR A O 1
ATOM 1398 N N . PRO A 1 172 ? -11.074 23.692 3.913 1.00 64.81 172 PRO A N 1
ATOM 1399 C CA . PRO A 1 172 ? -11.480 23.970 5.280 1.00 64.81 172 PRO A CA 1
ATOM 1400 C C . PRO A 1 172 ? -12.398 25.212 5.267 1.00 64.81 172 PRO A C 1
ATOM 1402 O O . PRO A 1 172 ? -12.098 26.223 4.633 1.00 64.81 172 PRO A O 1
ATOM 1405 N N . ASP A 1 173 ? -13.569 25.107 5.895 1.00 64.75 173 ASP A N 1
ATOM 1406 C CA . ASP A 1 173 ? -14.579 26.173 6.011 1.00 64.75 173 ASP A CA 1
ATOM 1407 C C . ASP A 1 173 ? -15.214 26.687 4.700 1.00 64.75 173 ASP A C 1
ATOM 1409 O O . ASP A 1 173 ? -15.675 27.829 4.644 1.00 64.75 173 ASP A O 1
ATOM 1413 N N . ASN A 1 174 ? -15.284 25.865 3.642 1.00 60.47 174 ASN A N 1
ATOM 1414 C CA . ASN A 1 174 ? -15.988 26.183 2.383 1.00 60.47 174 ASN A CA 1
ATOM 1415 C C . ASN A 1 174 ? -15.505 27.455 1.649 1.00 60.47 174 ASN A C 1
ATOM 1417 O O . ASN A 1 174 ? -16.244 28.017 0.837 1.00 60.47 174 ASN A O 1
ATOM 1421 N N . ARG A 1 175 ? -14.276 27.925 1.892 1.00 60.56 175 ARG A N 1
ATOM 1422 C CA . ARG A 1 175 ? -13.734 29.129 1.239 1.00 60.56 175 ARG A CA 1
ATOM 1423 C C . ARG A 1 175 ? -12.704 28.782 0.169 1.00 60.56 175 ARG A C 1
ATOM 1425 O O . ARG A 1 175 ? -11.749 28.062 0.429 1.00 60.56 175 ARG A O 1
ATOM 1432 N N . TYR A 1 176 ? -12.911 29.311 -1.041 1.00 57.72 176 TYR A N 1
ATOM 1433 C CA . TYR A 1 176 ? -11.932 29.239 -2.125 1.00 57.72 176 TYR A CA 1
ATOM 1434 C C . TYR A 1 176 ? -10.848 30.288 -1.891 1.00 57.72 176 TYR A C 1
ATOM 1436 O O . TYR A 1 176 ? -11.074 31.468 -2.144 1.00 57.72 176 TYR A O 1
ATOM 1444 N N . ALA A 1 177 ? -9.688 29.867 -1.404 1.00 56.66 177 ALA A N 1
ATOM 1445 C CA . ALA A 1 177 ? -8.456 30.611 -1.621 1.00 56.66 177 ALA A CA 1
ATOM 1446 C C . ALA A 1 177 ? -7.754 29.990 -2.834 1.00 56.66 177 ALA A C 1
ATOM 1448 O O . ALA A 1 177 ? -7.869 28.781 -3.048 1.00 56.66 177 ALA A O 1
ATOM 1449 N N . GLU A 1 178 ? -7.033 30.784 -3.624 1.00 63.84 178 GLU A N 1
ATOM 1450 C CA . GLU A 1 178 ? -5.973 30.248 -4.480 1.00 63.84 178 GLU A CA 1
ATOM 1451 C C . GLU A 1 178 ? -4.991 29.523 -3.557 1.00 63.84 178 GLU A C 1
ATOM 1453 O O . GLU A 1 178 ? -4.176 30.129 -2.869 1.00 63.84 178 GLU A O 1
ATOM 1458 N N . SER A 1 179 ? -5.216 28.221 -3.399 1.00 75.94 179 SER A N 1
ATOM 1459 C CA . SER A 1 179 ? -4.601 27.447 -2.336 1.00 75.94 179 SER A CA 1
ATOM 1460 C C . SER A 1 179 ? -3.157 27.160 -2.717 1.00 75.94 179 SER A C 1
ATOM 1462 O O . SER A 1 179 ? -2.897 26.691 -3.829 1.00 75.94 179 SER A O 1
ATOM 1464 N N . ILE A 1 180 ? -2.240 27.404 -1.786 1.00 88.00 180 ILE A N 1
ATOM 1465 C CA . ILE A 1 180 ? -0.888 26.854 -1.842 1.00 88.00 180 ILE A CA 1
ATOM 1466 C C . ILE A 1 180 ? -1.015 25.329 -1.714 1.00 88.00 180 ILE A C 1
ATOM 1468 O O . ILE A 1 180 ? -1.741 24.818 -0.858 1.00 88.00 180 ILE A O 1
ATOM 1472 N N . LEU A 1 181 ? -0.378 24.614 -2.633 1.00 91.69 181 LEU A N 1
ATOM 1473 C CA . LEU A 1 181 ? -0.167 23.177 -2.598 1.00 91.69 181 LEU A CA 1
ATOM 1474 C C . LEU A 1 181 ? 1.212 22.934 -1.998 1.00 91.69 181 LEU A C 1
ATOM 1476 O O . LEU A 1 181 ? 2.216 23.175 -2.666 1.00 91.69 181 LEU A O 1
ATOM 1480 N N . SER A 1 182 ? 1.228 22.449 -0.762 1.00 92.81 182 SER A N 1
ATOM 1481 C CA . SER A 1 182 ? 2.456 22.059 -0.086 1.00 92.81 182 SER A CA 1
ATOM 1482 C C . SER A 1 182 ? 2.819 20.602 -0.384 1.00 92.81 182 SER A C 1
ATOM 1484 O O . SER A 1 182 ? 1.942 19.762 -0.617 1.00 92.81 182 SER A O 1
ATOM 1486 N N . ASP A 1 183 ? 4.111 20.290 -0.340 1.00 96.00 183 ASP A N 1
ATOM 1487 C CA . ASP A 1 183 ? 4.672 18.935 -0.391 1.00 96.00 183 ASP A CA 1
ATOM 1488 C C . ASP A 1 183 ? 4.307 18.118 -1.646 1.00 96.00 183 ASP A C 1
ATOM 1490 O O . ASP A 1 183 ? 4.375 16.882 -1.636 1.00 96.00 183 ASP A O 1
ATOM 1494 N N . HIS A 1 184 ? 3.968 18.772 -2.764 1.00 96.62 184 HIS A N 1
ATOM 1495 C CA . HIS A 1 184 ? 3.841 18.102 -4.068 1.00 96.62 184 HIS A CA 1
ATOM 1496 C C . HIS A 1 184 ? 5.212 17.907 -4.716 1.00 96.62 184 HIS A C 1
ATOM 1498 O O . HIS A 1 184 ? 5.508 18.386 -5.809 1.00 96.62 184 HIS A O 1
ATOM 1504 N N . ILE A 1 185 ? 6.057 17.198 -3.977 1.00 97.50 185 ILE A N 1
ATOM 1505 C CA . ILE A 1 185 ? 7.448 16.898 -4.289 1.00 97.50 185 ILE A CA 1
ATOM 1506 C C . ILE A 1 185 ? 7.609 15.397 -4.523 1.00 97.50 185 ILE A C 1
ATOM 1508 O O . ILE A 1 185 ? 6.859 14.568 -3.996 1.00 97.50 185 ILE A O 1
ATOM 1512 N N . CYS A 1 186 ? 8.609 15.009 -5.308 1.00 97.75 186 CYS A N 1
ATOM 1513 C CA . CYS A 1 186 ? 8.893 13.603 -5.562 1.00 97.75 186 CYS A CA 1
ATOM 1514 C C . CYS A 1 186 ? 10.393 13.311 -5.536 1.00 97.75 186 CYS A C 1
ATOM 1516 O O . CYS A 1 186 ? 11.236 14.187 -5.697 1.00 97.75 186 CYS A O 1
ATOM 1518 N N . LYS A 1 187 ? 10.737 12.044 -5.288 1.00 98.00 187 LYS A N 1
ATOM 1519 C CA . LYS A 1 187 ? 12.137 11.615 -5.243 1.00 98.00 187 LYS A CA 1
ATOM 1520 C C . LYS A 1 187 ? 12.799 11.830 -6.597 1.00 98.00 187 LYS A C 1
ATOM 1522 O O . LYS A 1 187 ? 12.199 11.527 -7.624 1.00 98.00 187 LYS A O 1
ATOM 1527 N N . ASP A 1 188 ? 14.057 12.243 -6.563 1.00 97.69 188 ASP A N 1
ATOM 1528 C CA . ASP A 1 188 ? 14.899 12.255 -7.748 1.00 97.69 188 ASP A CA 1
ATOM 1529 C C . ASP A 1 188 ? 15.398 10.835 -8.053 1.00 97.69 188 ASP A C 1
ATOM 1531 O O . ASP A 1 188 ? 16.216 10.257 -7.327 1.00 97.69 188 ASP A O 1
ATOM 1535 N N . MET A 1 189 ? 14.817 10.221 -9.081 1.00 97.44 189 MET A N 1
ATOM 1536 C CA . MET A 1 189 ? 15.168 8.879 -9.524 1.00 97.44 189 MET A CA 1
ATOM 1537 C C . MET A 1 189 ? 16.372 8.921 -10.464 1.00 97.44 189 MET A C 1
ATOM 1539 O O . MET A 1 189 ? 16.506 9.816 -11.291 1.00 97.44 189 MET A O 1
ATOM 1543 N N . SER A 1 190 ? 17.226 7.895 -10.398 1.00 95.94 190 SER A N 1
ATOM 1544 C CA . SER A 1 190 ? 18.394 7.827 -11.280 1.00 95.94 190 SER A CA 1
ATOM 1545 C C . SER A 1 190 ? 17.995 7.791 -12.764 1.00 95.94 190 SER A C 1
ATOM 1547 O O . SER A 1 190 ? 16.930 7.254 -13.095 1.00 95.94 190 SER A O 1
ATOM 1549 N N . PRO A 1 191 ? 18.870 8.241 -13.684 1.00 96.50 191 PRO A N 1
ATOM 1550 C CA . PRO A 1 191 ? 18.550 8.312 -15.111 1.00 96.50 191 PRO A CA 1
ATOM 1551 C C . PRO A 1 191 ? 18.044 6.995 -15.720 1.00 96.50 191 PRO A C 1
ATOM 1553 O O . PRO A 1 191 ? 17.129 6.981 -16.540 1.00 96.50 191 PRO A O 1
ATOM 1556 N N . LEU A 1 192 ? 18.593 5.858 -15.277 1.00 96.50 192 LEU A N 1
ATOM 1557 C CA . LEU A 1 192 ? 18.141 4.533 -15.710 1.00 96.50 192 LEU A CA 1
ATOM 1558 C C . LEU A 1 192 ? 16.713 4.218 -15.238 1.00 96.50 192 LEU A C 1
ATOM 1560 O O . LEU A 1 192 ? 15.943 3.600 -15.970 1.00 96.50 192 LEU A O 1
ATOM 1564 N N . VAL A 1 193 ? 16.357 4.597 -14.008 1.00 97.12 193 VAL A N 1
ATOM 1565 C CA . VAL A 1 193 ? 15.010 4.358 -13.472 1.00 97.12 193 VAL A CA 1
ATOM 1566 C C . VAL A 1 193 ? 14.004 5.309 -14.109 1.00 97.12 193 VAL A C 1
ATOM 1568 O O . VAL A 1 193 ? 12.928 4.858 -14.491 1.00 97.12 193 VAL A O 1
ATOM 1571 N N . GLN A 1 194 ? 14.373 6.572 -14.319 1.00 96.50 194 GLN A N 1
ATOM 1572 C CA . GLN A 1 194 ? 13.553 7.528 -15.057 1.00 96.50 194 GLN A CA 1
ATOM 1573 C C . GLN A 1 194 ? 13.258 7.031 -16.483 1.00 96.50 194 GLN A C 1
ATOM 1575 O O . GLN A 1 194 ? 12.103 7.031 -16.906 1.00 96.50 194 GLN A O 1
ATOM 1580 N N . ALA A 1 195 ? 14.272 6.518 -17.193 1.00 96.88 195 ALA A N 1
ATOM 1581 C CA . ALA A 1 195 ? 14.094 5.929 -18.521 1.00 96.88 195 ALA A CA 1
ATOM 1582 C C . ALA A 1 195 ? 13.148 4.718 -18.506 1.00 96.88 195 ALA A C 1
ATOM 1584 O O . ALA A 1 195 ? 12.335 4.564 -19.413 1.00 96.88 195 ALA A O 1
ATOM 1585 N N . ARG A 1 196 ? 13.210 3.870 -17.468 1.00 98.00 196 ARG A N 1
ATOM 1586 C CA . ARG A 1 196 ? 12.250 2.768 -17.296 1.00 98.00 196 ARG A CA 1
ATOM 1587 C C . ARG A 1 196 ? 10.833 3.292 -17.104 1.00 98.00 196 ARG A C 1
ATOM 1589 O O . ARG A 1 196 ? 9.949 2.847 -17.818 1.00 98.00 196 ARG A O 1
ATOM 1596 N N . MET A 1 197 ? 10.628 4.240 -16.187 1.00 97.56 197 MET A N 1
ATOM 1597 C CA . MET A 1 197 ? 9.307 4.819 -15.906 1.00 97.56 197 MET A CA 1
ATOM 1598 C C . MET A 1 197 ? 8.671 5.421 -17.163 1.00 97.56 197 MET A C 1
ATOM 1600 O O . MET A 1 197 ? 7.501 5.171 -17.424 1.00 97.56 197 MET A O 1
ATOM 1604 N N . ALA A 1 198 ? 9.452 6.143 -17.971 1.00 96.56 198 ALA A N 1
ATOM 1605 C CA . ALA A 1 198 ? 8.984 6.742 -19.221 1.00 96.56 198 ALA A CA 1
ATOM 1606 C C . ALA A 1 198 ? 8.590 5.714 -20.301 1.00 96.56 198 ALA A C 1
ATOM 1608 O O . ALA A 1 198 ? 7.852 6.052 -21.223 1.00 96.56 198 ALA A O 1
ATOM 1609 N N . LEU A 1 199 ? 9.087 4.475 -20.209 1.00 97.88 199 LEU A N 1
ATOM 1610 C CA . LEU A 1 199 ? 8.804 3.395 -21.159 1.00 97.88 199 LEU A CA 1
ATOM 1611 C C . LEU A 1 199 ? 7.666 2.467 -20.717 1.00 97.88 199 LEU A C 1
ATOM 1613 O O . LEU A 1 199 ? 7.290 1.589 -21.493 1.00 97.88 199 LEU A O 1
ATOM 1617 N N . ILE A 1 200 ? 7.127 2.629 -19.505 1.00 98.25 200 ILE A N 1
ATOM 1618 C CA . ILE A 1 200 ? 5.950 1.871 -19.069 1.00 98.25 200 ILE A CA 1
ATOM 1619 C C . ILE A 1 200 ? 4.721 2.400 -19.819 1.00 98.25 200 ILE A C 1
ATOM 1621 O O . ILE A 1 200 ? 4.447 3.602 -19.757 1.00 98.25 200 ILE A O 1
ATOM 1625 N N . PRO A 1 201 ? 3.958 1.541 -20.517 1.00 97.69 201 PRO A N 1
ATOM 1626 C CA . PRO A 1 201 ? 2.724 1.965 -21.160 1.00 97.69 201 PRO A CA 1
ATOM 1627 C C . PRO A 1 201 ? 1.714 2.529 -20.154 1.00 97.69 201 PRO A C 1
ATOM 1629 O O . PRO A 1 201 ? 1.600 2.071 -19.021 1.00 97.69 201 PRO A O 1
ATOM 1632 N N . ILE A 1 202 ? 0.922 3.506 -20.590 1.00 96.12 202 ILE A N 1
ATOM 1633 C CA . ILE A 1 202 ? -0.093 4.156 -19.746 1.00 96.12 202 ILE A CA 1
ATOM 1634 C C . ILE A 1 202 ? -1.412 3.368 -19.647 1.00 96.12 202 ILE A C 1
ATOM 1636 O O . ILE A 1 202 ? -2.367 3.844 -19.035 1.00 96.12 202 ILE A O 1
ATOM 1640 N N . CYS A 1 203 ? -1.507 2.185 -20.264 1.00 94.94 203 CYS A N 1
ATOM 1641 C CA . CYS A 1 203 ? -2.703 1.351 -20.174 1.00 94.94 203 CYS A CA 1
ATOM 1642 C C . CYS A 1 203 ? -2.813 0.648 -18.812 1.00 94.94 203 CYS A C 1
ATOM 1644 O O . CYS A 1 203 ? -1.825 0.427 -18.107 1.00 94.94 203 CYS A O 1
ATOM 1646 N N . GLU A 1 204 ? -4.046 0.306 -18.431 1.00 95.25 204 GLU A N 1
ATOM 1647 C CA . GLU A 1 204 ? -4.340 -0.302 -17.135 1.00 95.25 204 GLU A CA 1
ATOM 1648 C C . GLU A 1 204 ? -3.577 -1.619 -16.936 1.00 95.25 204 GLU A C 1
ATOM 1650 O O . GLU A 1 204 ? -3.592 -2.504 -17.789 1.00 95.25 204 GLU A O 1
ATOM 1655 N N . GLY A 1 205 ? -2.939 -1.756 -15.771 1.00 95.44 205 GLY A N 1
ATOM 1656 C CA . GLY A 1 205 ? -2.235 -2.976 -15.376 1.00 95.44 205 GLY A CA 1
ATOM 1657 C C . GLY A 1 205 ? -0.796 -3.098 -15.880 1.00 95.44 205 GLY A C 1
ATOM 1658 O O . GLY A 1 205 ? -0.172 -4.114 -15.574 1.00 95.44 205 GLY A O 1
ATOM 1659 N N . SER A 1 206 ? -0.280 -2.087 -16.588 1.00 97.88 206 SER A N 1
ATOM 1660 C CA . SER A 1 206 ? 1.102 -2.071 -17.078 1.00 97.88 206 SER A CA 1
ATOM 1661 C C . SER A 1 206 ? 2.121 -2.048 -15.940 1.00 97.88 206 SER A C 1
ATOM 1663 O O . SER A 1 206 ? 1.938 -1.342 -14.944 1.00 97.88 206 SER A O 1
ATOM 1665 N N . ASP A 1 207 ? 3.203 -2.806 -16.092 1.00 98.31 207 ASP A N 1
ATOM 1666 C CA . ASP A 1 207 ? 4.320 -2.847 -15.147 1.00 98.31 207 ASP A CA 1
ATOM 1667 C C . ASP A 1 207 ? 5.649 -3.202 -15.841 1.00 98.31 207 ASP A C 1
ATOM 1669 O O . ASP A 1 207 ? 5.764 -3.124 -17.065 1.00 98.31 207 ASP A O 1
ATOM 1673 N N . TRP A 1 208 ? 6.691 -3.571 -15.086 1.00 98.12 208 TRP A N 1
ATOM 1674 C CA . TRP A 1 208 ? 8.009 -3.893 -15.643 1.00 98.12 208 TRP A CA 1
ATOM 1675 C C . TRP A 1 208 ? 7.995 -4.930 -16.778 1.00 98.12 208 TRP A C 1
ATOM 1677 O O . TRP A 1 208 ? 8.939 -4.969 -17.569 1.00 98.12 208 TRP A O 1
ATOM 1687 N N . ARG A 1 209 ? 6.975 -5.797 -16.846 1.00 97.50 209 ARG A N 1
ATOM 1688 C CA . ARG A 1 209 ? 6.849 -6.849 -17.868 1.00 97.50 209 ARG A CA 1
ATOM 1689 C C . ARG A 1 209 ? 6.581 -6.273 -19.255 1.00 97.50 209 ARG A C 1
ATOM 1691 O O . ARG A 1 209 ? 6.878 -6.943 -20.240 1.00 97.50 209 ARG A O 1
ATOM 1698 N N . ASP A 1 210 ? 6.078 -5.046 -19.314 1.00 98.06 210 ASP A N 1
ATOM 1699 C CA . ASP A 1 210 ? 5.785 -4.318 -20.547 1.00 98.06 210 ASP A CA 1
ATOM 1700 C C . ASP A 1 210 ? 6.983 -3.490 -21.040 1.00 98.06 210 ASP A C 1
ATOM 1702 O O . ASP A 1 210 ? 6.928 -2.880 -22.109 1.00 98.06 210 ASP A O 1
ATOM 1706 N N . LEU A 1 211 ? 8.094 -3.479 -20.290 1.00 98.25 211 LEU A N 1
ATOM 1707 C CA . LEU A 1 211 ? 9.303 -2.776 -20.700 1.00 98.25 211 LEU A CA 1
ATOM 1708 C C . LEU A 1 211 ? 9.879 -3.369 -21.996 1.00 98.25 211 LEU A C 1
ATOM 1710 O O . LEU A 1 211 ? 10.133 -4.576 -22.076 1.00 98.25 211 LEU A O 1
ATOM 1714 N N . PRO A 1 212 ? 10.196 -2.530 -22.995 1.00 97.94 212 PRO A N 1
ATOM 1715 C CA . PRO A 1 212 ? 10.792 -3.003 -24.232 1.00 97.94 212 PRO A C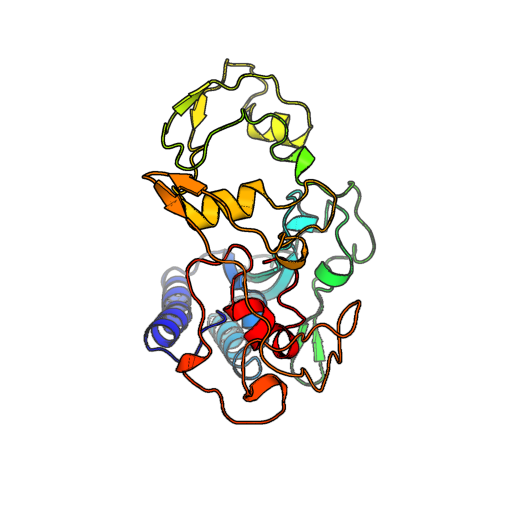A 1
ATOM 1716 C C . PRO A 1 212 ? 12.258 -3.408 -24.026 1.00 97.94 212 PRO A C 1
ATOM 1718 O O . PRO A 1 212 ? 13.039 -2.714 -23.369 1.00 97.94 212 PRO A O 1
ATOM 1721 N N . ASN A 1 213 ? 12.677 -4.511 -24.657 1.00 97.62 213 ASN A N 1
ATOM 1722 C CA . ASN A 1 213 ? 14.080 -4.936 -24.660 1.00 97.62 213 ASN A CA 1
ATOM 1723 C C . ASN A 1 213 ? 14.904 -4.169 -25.713 1.00 97.62 213 ASN A C 1
ATOM 1725 O O . ASN A 1 213 ? 15.312 -4.709 -26.748 1.00 97.62 213 ASN A O 1
ATOM 1729 N N . ILE A 1 214 ? 15.108 -2.877 -25.464 1.00 97.69 214 ILE A N 1
ATOM 1730 C CA . ILE A 1 214 ? 15.800 -1.944 -26.358 1.00 97.69 214 ILE A CA 1
ATOM 1731 C C . ILE A 1 214 ? 16.978 -1.267 -25.665 1.00 97.69 214 ILE A C 1
ATOM 1733 O O . ILE A 1 214 ? 17.106 -1.272 -24.442 1.00 97.69 214 ILE A O 1
ATOM 1737 N N . THR A 1 215 ? 17.833 -0.663 -26.482 1.00 97.12 215 THR A N 1
ATOM 1738 C CA . THR A 1 215 ? 18.877 0.237 -26.014 1.00 97.12 215 THR A CA 1
ATOM 1739 C C . THR A 1 215 ? 18.363 1.672 -26.037 1.00 97.12 215 THR A C 1
ATOM 1741 O O . THR A 1 215 ? 17.808 2.124 -27.034 1.00 97.12 215 THR A O 1
ATOM 1744 N N . VAL A 1 216 ? 18.606 2.384 -24.945 1.00 96.38 216 VAL A N 1
ATOM 1745 C CA . VAL A 1 216 ? 18.222 3.777 -24.699 1.00 96.38 216 VAL A CA 1
ATOM 1746 C C . VAL A 1 216 ? 19.460 4.590 -24.341 1.00 96.38 216 VAL A C 1
ATOM 1748 O O . VAL A 1 216 ? 20.301 4.125 -23.562 1.00 96.38 216 VAL A O 1
ATOM 1751 N N . GLN A 1 217 ? 19.548 5.792 -24.906 1.00 95.81 217 GLN A N 1
ATOM 1752 C CA . GLN A 1 217 ? 20.528 6.805 -24.534 1.00 95.81 217 GLN A CA 1
ATOM 1753 C C . GLN A 1 217 ? 20.055 7.501 -23.251 1.00 95.81 217 GLN A C 1
ATOM 1755 O O . GLN A 1 217 ? 18.951 8.037 -23.204 1.00 95.81 217 GLN A O 1
ATOM 1760 N N . LEU A 1 218 ? 20.871 7.456 -22.208 1.00 93.56 218 LEU A N 1
ATOM 1761 C CA . LEU A 1 218 ? 20.640 8.134 -20.941 1.00 93.56 218 LEU A CA 1
ATOM 1762 C C . LEU A 1 218 ? 21.275 9.540 -20.969 1.00 93.56 218 LEU A C 1
ATOM 1764 O O . LEU A 1 218 ? 22.152 9.807 -21.802 1.00 93.56 218 LEU A O 1
ATOM 1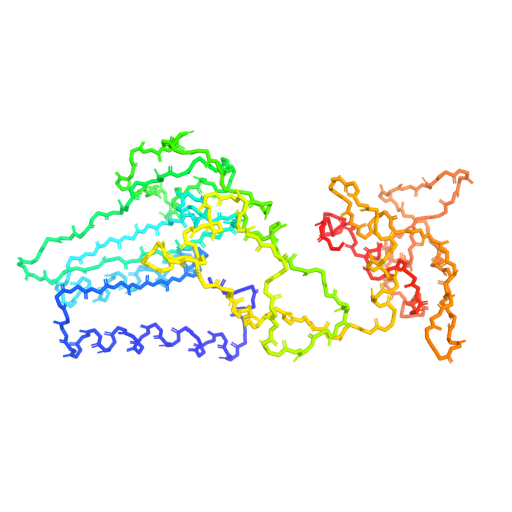768 N N . PRO A 1 219 ? 20.865 10.431 -20.047 1.00 88.69 219 PRO A N 1
ATOM 1769 C CA . PRO A 1 219 ? 21.609 11.638 -19.698 1.00 88.69 219 PRO A CA 1
ATOM 1770 C C . PRO A 1 219 ? 23.125 11.401 -19.592 1.00 88.69 219 PRO A C 1
ATOM 1772 O O . PRO A 1 219 ? 23.568 10.305 -19.248 1.00 88.69 219 PRO A O 1
ATOM 1775 N N . GLU A 1 220 ? 23.912 12.431 -19.918 1.00 81.94 220 GLU A N 1
ATOM 1776 C CA . GLU A 1 220 ? 25.390 12.418 -19.886 1.00 81.94 220 GLU A CA 1
ATOM 1777 C C . GLU A 1 220 ? 26.069 11.489 -20.912 1.00 81.94 220 GLU A C 1
ATOM 1779 O O . GLU A 1 220 ? 27.269 11.238 -20.845 1.00 81.94 220 GLU A O 1
ATOM 1784 N N . GLY A 1 221 ? 25.331 10.994 -21.908 1.00 83.31 221 GLY A N 1
ATOM 1785 C CA . GLY A 1 221 ? 25.915 10.225 -23.011 1.00 83.31 221 GLY A CA 1
ATOM 1786 C C . GLY A 1 221 ? 26.046 8.720 -22.744 1.00 83.31 221 GLY A C 1
ATOM 1787 O O . GLY A 1 221 ? 26.491 7.979 -23.624 1.00 83.31 221 GLY A O 1
ATOM 1788 N N . LEU A 1 222 ? 25.617 8.245 -21.572 1.00 89.62 222 LEU A N 1
ATOM 1789 C CA . LEU A 1 222 ? 25.585 6.821 -21.240 1.00 89.62 222 LEU A CA 1
ATOM 1790 C C . LEU A 1 222 ? 24.537 6.081 -22.083 1.00 89.62 222 LEU A C 1
ATOM 1792 O O . LEU A 1 222 ? 23.478 6.614 -22.396 1.00 89.62 222 LEU A O 1
ATOM 1796 N N . LYS A 1 223 ? 24.801 4.820 -22.434 1.00 94.50 223 LYS A N 1
ATOM 1797 C CA . LYS A 1 223 ? 23.900 3.997 -23.254 1.00 94.50 223 LYS A CA 1
ATOM 1798 C C . LYS A 1 223 ? 23.614 2.670 -22.561 1.00 94.50 223 LYS A C 1
ATOM 1800 O O . LYS A 1 223 ? 24.526 1.999 -22.085 1.00 94.50 223 LYS A O 1
ATOM 1805 N N . THR A 1 224 ? 22.340 2.295 -22.492 1.00 96.31 224 THR A N 1
ATOM 1806 C CA . THR A 1 224 ? 21.924 1.010 -21.905 1.00 96.31 224 THR A CA 1
ATOM 1807 C C . THR A 1 224 ? 22.183 -0.157 -22.856 1.00 96.31 224 THR A C 1
ATOM 1809 O O . THR A 1 224 ? 22.215 -0.004 -24.078 1.00 96.31 224 THR A O 1
ATOM 1812 N N . SER A 1 225 ? 22.344 -1.355 -22.304 1.00 96.44 225 SER A N 1
ATOM 1813 C CA . SER A 1 225 ? 22.425 -2.587 -23.098 1.00 96.44 225 SER A CA 1
ATOM 1814 C C . SER A 1 225 ? 21.061 -3.272 -23.180 1.00 96.44 225 SER A C 1
ATOM 1816 O O . SER A 1 225 ? 20.232 -3.133 -22.277 1.00 96.44 225 SER A O 1
ATOM 1818 N N . LYS A 1 226 ? 20.827 -4.038 -24.251 1.00 97.75 226 LYS A N 1
ATOM 1819 C CA . LYS A 1 226 ? 19.703 -4.984 -24.284 1.00 97.75 226 LYS A CA 1
ATOM 1820 C C . LYS A 1 226 ? 19.952 -6.099 -23.271 1.00 97.75 226 LYS A C 1
ATOM 1822 O O . LYS A 1 226 ? 21.086 -6.540 -23.108 1.00 97.75 226 LYS A O 1
ATOM 1827 N N . LEU A 1 227 ? 18.890 -6.558 -22.618 1.00 98.12 227 LEU A N 1
ATOM 1828 C CA . LEU A 1 227 ? 18.945 -7.736 -21.764 1.00 98.12 227 LEU A CA 1
ATOM 1829 C C . LEU A 1 227 ? 19.118 -8.980 -22.641 1.00 98.12 227 LEU A C 1
ATOM 1831 O O . LEU A 1 227 ? 18.333 -9.215 -23.564 1.00 98.12 227 LEU A O 1
ATOM 1835 N N . LEU A 1 228 ? 20.141 -9.772 -22.341 1.00 97.81 228 LEU A N 1
ATOM 1836 C CA . LEU A 1 228 ? 20.437 -11.022 -23.021 1.00 97.81 228 LEU A CA 1
ATOM 1837 C C . LEU A 1 228 ? 19.788 -12.185 -22.272 1.00 97.81 228 LEU A C 1
ATOM 1839 O O . LEU A 1 228 ? 19.981 -12.352 -21.067 1.00 97.81 228 LEU A O 1
ATOM 1843 N N . TYR A 1 229 ? 19.043 -13.000 -23.012 1.00 97.38 229 TYR A N 1
ATOM 1844 C CA . TYR A 1 229 ? 18.492 -14.262 -22.537 1.00 97.38 229 TYR A CA 1
ATOM 1845 C C . TYR A 1 229 ? 19.386 -15.384 -23.054 1.00 97.38 229 TYR A C 1
ATOM 1847 O O . TYR A 1 229 ? 19.378 -15.692 -24.244 1.00 97.38 229 TYR A O 1
ATOM 1855 N N . THR A 1 230 ? 20.210 -15.933 -22.172 1.00 96.62 230 THR A N 1
ATOM 1856 C CA . THR A 1 230 ? 21.312 -16.842 -22.515 1.00 96.62 230 THR A CA 1
ATOM 1857 C C . THR A 1 230 ? 21.020 -18.297 -22.173 1.00 96.62 230 THR A C 1
ATOM 1859 O O . THR A 1 230 ? 21.739 -19.179 -22.631 1.00 96.62 230 THR A O 1
ATOM 1862 N N . HIS A 1 231 ? 19.955 -18.564 -21.410 1.00 97.25 231 HIS A N 1
ATOM 1863 C CA . HIS A 1 231 ? 19.666 -19.887 -20.857 1.00 97.25 231 HIS A CA 1
ATOM 1864 C C . HIS A 1 231 ? 18.243 -20.348 -21.175 1.00 97.25 231 HIS A C 1
ATOM 1866 O O . HIS A 1 231 ? 17.315 -19.544 -21.309 1.00 97.25 231 HIS A O 1
ATOM 1872 N N . HIS A 1 232 ? 18.047 -21.660 -21.276 1.00 96.44 232 HIS A N 1
ATOM 1873 C CA . HIS A 1 232 ? 16.710 -22.239 -21.376 1.00 96.44 232 HIS A CA 1
ATOM 1874 C C . HIS A 1 232 ? 15.997 -22.121 -20.021 1.00 96.44 232 HIS A C 1
ATOM 1876 O O . HIS A 1 232 ? 16.577 -22.411 -18.980 1.00 96.44 232 HIS A O 1
ATOM 1882 N N . ASP A 1 233 ? 14.738 -21.681 -20.016 1.00 96.00 233 ASP A N 1
ATOM 1883 C CA . ASP A 1 233 ? 13.921 -21.678 -18.801 1.00 96.00 233 ASP A CA 1
ATOM 1884 C C . ASP A 1 233 ? 13.042 -22.928 -18.811 1.00 96.00 233 ASP A C 1
ATOM 1886 O O . ASP A 1 233 ? 12.085 -23.012 -19.577 1.00 96.00 233 ASP A O 1
ATOM 1890 N N . VAL A 1 234 ? 13.350 -23.898 -17.950 1.00 94.62 234 VAL A N 1
ATOM 1891 C CA . VAL A 1 234 ? 12.630 -25.184 -17.902 1.00 94.62 234 VAL A CA 1
ATOM 1892 C C . VAL A 1 234 ? 11.142 -24.998 -17.599 1.00 94.62 234 VAL A C 1
ATOM 1894 O O . VAL A 1 234 ? 10.316 -25.795 -18.039 1.00 94.62 234 VAL A O 1
ATOM 1897 N N . LYS A 1 235 ? 10.776 -23.942 -16.867 1.00 93.56 235 LYS A N 1
ATOM 1898 C CA . LYS A 1 235 ? 9.390 -23.678 -16.477 1.00 93.56 235 LYS A CA 1
ATOM 1899 C C . LYS A 1 235 ? 8.624 -22.915 -17.554 1.00 93.56 235 LYS A C 1
ATOM 1901 O O . LYS A 1 235 ? 7.453 -23.201 -17.782 1.00 93.56 235 LYS A O 1
ATOM 1906 N N . ASN A 1 236 ? 9.264 -21.928 -18.178 1.00 94.56 236 ASN A N 1
ATOM 1907 C CA . ASN A 1 236 ? 8.612 -21.020 -19.126 1.00 94.56 236 ASN A CA 1
ATOM 1908 C C . ASN A 1 236 ? 8.854 -21.379 -20.601 1.00 94.56 236 ASN A C 1
ATOM 1910 O O . ASN A 1 236 ? 8.271 -20.731 -21.476 1.00 94.56 236 ASN A O 1
ATOM 1914 N N . GLY A 1 237 ? 9.701 -22.372 -20.878 1.00 95.25 237 GLY A N 1
ATOM 1915 C CA . GLY A 1 237 ? 10.066 -22.822 -22.218 1.00 95.25 237 GLY A CA 1
ATOM 1916 C C . GLY A 1 237 ? 10.712 -21.723 -23.064 1.00 95.25 237 GLY A C 1
ATOM 1917 O O . GLY A 1 237 ? 11.411 -20.839 -22.561 1.00 95.25 237 GLY A O 1
ATOM 1918 N N . TYR A 1 238 ? 10.438 -21.763 -24.368 1.00 95.44 238 TYR A N 1
ATOM 1919 C CA . TYR A 1 238 ? 10.926 -20.786 -25.340 1.00 95.44 238 TYR A CA 1
ATOM 1920 C C . TYR A 1 238 ? 9.920 -19.654 -25.582 1.00 95.44 238 TYR A C 1
ATOM 1922 O O . TYR A 1 238 ? 8.705 -19.805 -25.443 1.00 95.44 238 TYR A O 1
ATOM 1930 N N . GLY A 1 239 ? 10.445 -18.489 -25.945 1.00 91.69 239 GLY A N 1
ATOM 1931 C CA . GLY A 1 239 ? 9.684 -17.371 -26.477 1.00 91.69 239 GLY A CA 1
ATOM 1932 C C . GLY A 1 239 ? 9.376 -17.516 -27.970 1.00 91.69 239 GLY A C 1
ATOM 1933 O O . GLY A 1 239 ? 9.687 -18.538 -28.588 1.00 91.69 239 GLY A O 1
ATOM 1934 N N . PRO A 1 240 ? 8.775 -16.472 -28.568 1.00 90.69 240 PRO A N 1
ATOM 1935 C CA . PRO A 1 240 ? 8.558 -16.406 -30.009 1.00 90.69 240 PRO A CA 1
ATOM 1936 C C . PRO A 1 240 ? 9.853 -16.678 -30.786 1.00 90.69 240 PRO A C 1
ATOM 1938 O O . PRO A 1 240 ? 10.932 -16.264 -30.361 1.00 90.69 240 PRO A O 1
ATOM 1941 N N . ASN A 1 241 ? 9.744 -17.378 -31.918 1.00 93.12 241 ASN A N 1
ATOM 1942 C CA . ASN A 1 241 ? 10.870 -17.759 -32.784 1.00 93.12 241 ASN A CA 1
ATOM 1943 C C . ASN A 1 241 ? 11.967 -18.589 -32.086 1.00 93.12 241 ASN A C 1
ATOM 1945 O O . ASN A 1 241 ? 13.126 -18.539 -32.487 1.00 93.12 241 ASN A O 1
ATOM 1949 N N . GLY A 1 242 ? 11.623 -19.332 -31.029 1.00 93.12 242 GLY A N 1
ATOM 1950 C CA . GLY A 1 242 ? 12.587 -20.166 -30.304 1.00 93.12 242 GLY A CA 1
ATOM 1951 C C . GLY A 1 242 ? 13.550 -19.373 -29.417 1.00 93.12 242 GLY A C 1
ATOM 1952 O O . GLY A 1 242 ? 14.580 -19.903 -29.009 1.00 93.12 242 GLY A O 1
ATOM 1953 N N . ALA A 1 243 ? 13.240 -18.108 -29.109 1.00 94.44 243 ALA A N 1
ATOM 1954 C CA . ALA A 1 243 ? 14.078 -17.287 -28.243 1.00 94.44 243 ALA A CA 1
ATOM 1955 C C . ALA A 1 243 ? 14.173 -17.873 -26.825 1.00 94.44 243 ALA A C 1
ATOM 1957 O O . ALA A 1 243 ? 13.186 -18.342 -26.257 1.00 94.44 243 ALA A O 1
ATOM 1958 N N . LEU A 1 244 ? 15.359 -17.809 -26.226 1.00 97.44 244 LEU A N 1
ATOM 1959 C CA . LEU A 1 244 ? 15.566 -18.188 -24.830 1.00 97.44 244 LEU A CA 1
ATOM 1960 C C . LEU A 1 244 ? 14.851 -17.213 -23.880 1.00 97.44 244 LEU A C 1
ATOM 1962 O O . LEU A 1 244 ? 14.587 -16.061 -24.227 1.00 97.44 244 LEU A O 1
ATOM 1966 N N . ARG A 1 245 ? 14.530 -17.686 -22.671 1.00 97.06 245 ARG A N 1
ATOM 1967 C CA . ARG A 1 245 ? 13.822 -16.912 -21.629 1.00 97.06 245 ARG A CA 1
ATOM 1968 C C . ARG A 1 245 ? 14.556 -16.855 -20.289 1.00 97.06 245 ARG A C 1
ATOM 1970 O O . ARG A 1 245 ? 14.217 -16.025 -19.449 1.00 97.06 245 ARG A O 1
ATOM 1977 N N . GLY A 1 246 ? 15.567 -17.695 -20.088 1.00 97.06 246 GLY A N 1
ATOM 1978 C CA . GLY A 1 246 ? 16.402 -17.700 -18.896 1.00 97.06 246 GLY A CA 1
ATOM 1979 C C . GLY A 1 246 ? 17.524 -16.668 -18.991 1.00 97.06 246 GLY A C 1
ATOM 1980 O O . GLY A 1 246 ? 18.170 -16.521 -20.027 1.00 97.06 246 GLY A O 1
ATOM 1981 N N . VAL A 1 247 ? 17.769 -15.963 -17.887 1.00 97.69 247 VAL A N 1
ATOM 1982 C CA . VAL A 1 247 ? 18.863 -14.978 -17.751 1.00 97.69 247 VAL A CA 1
ATOM 1983 C C . VAL A 1 247 ? 19.975 -15.446 -16.810 1.00 97.69 247 VAL A C 1
ATOM 1985 O O . VAL A 1 247 ? 20.907 -14.695 -16.546 1.00 97.69 247 VAL A O 1
ATOM 1988 N N . CYS A 1 248 ? 19.845 -16.655 -16.258 1.00 98.06 248 CYS A N 1
ATOM 1989 C CA . CYS A 1 248 ? 20.843 -17.301 -15.413 1.00 98.06 248 CYS A CA 1
ATOM 1990 C C . CYS A 1 248 ? 20.712 -18.829 -15.512 1.00 98.06 248 CYS A C 1
ATOM 1992 O O . CYS A 1 248 ? 19.600 -19.326 -15.715 1.00 98.06 248 CYS A O 1
ATOM 1994 N N . THR A 1 249 ? 21.808 -19.559 -15.305 1.00 96.75 249 THR A N 1
ATOM 1995 C CA . THR A 1 249 ? 21.869 -21.035 -15.243 1.00 96.75 249 THR A CA 1
ATOM 1996 C C . THR A 1 249 ? 20.799 -21.658 -14.340 1.00 96.75 249 THR A C 1
ATOM 1998 O O . THR A 1 249 ? 20.259 -22.724 -14.632 1.00 96.75 249 THR A O 1
ATOM 2001 N N . CYS A 1 250 ? 20.397 -20.968 -13.269 1.00 96.31 250 CYS A N 1
ATOM 2002 C CA . CYS A 1 250 ? 19.355 -21.462 -12.368 1.00 96.31 250 CYS A CA 1
ATOM 2003 C C . CYS A 1 250 ? 17.948 -21.551 -12.983 1.00 96.31 250 CYS A C 1
ATOM 2005 O O . CYS A 1 250 ? 17.073 -22.185 -12.391 1.00 96.31 250 CYS A O 1
ATOM 2007 N N . ALA A 1 251 ? 17.722 -20.961 -14.162 1.00 95.19 251 ALA A N 1
ATOM 2008 C CA . ALA A 1 251 ? 16.509 -21.179 -14.951 1.00 95.19 251 ALA A CA 1
ATOM 2009 C C . ALA A 1 251 ? 16.453 -22.599 -15.554 1.00 95.19 251 ALA A C 1
ATOM 2011 O O . ALA A 1 251 ? 15.361 -23.138 -15.749 1.00 95.19 251 ALA A O 1
ATOM 2012 N N . SER A 1 252 ? 17.619 -23.219 -15.770 1.00 94.38 252 SER A N 1
ATOM 2013 C CA . SER A 1 252 ? 17.777 -24.600 -16.243 1.00 94.38 252 SER A CA 1
ATOM 2014 C C . SER A 1 252 ? 17.760 -25.641 -15.115 1.00 94.38 252 SER A C 1
ATOM 2016 O O . SER A 1 252 ? 17.708 -26.835 -15.388 1.00 94.38 252 SER A O 1
ATOM 2018 N N . GLY A 1 253 ? 17.782 -25.204 -13.850 1.00 91.81 253 GLY A N 1
ATOM 2019 C CA . GLY A 1 253 ? 17.854 -26.074 -12.667 1.00 91.81 253 GLY A CA 1
ATOM 2020 C C . GLY A 1 253 ? 19.211 -26.084 -11.955 1.00 91.81 253 GLY A C 1
ATOM 2021 O O . GLY A 1 253 ? 19.320 -26.670 -10.879 1.00 91.81 253 GLY A O 1
ATOM 2022 N N . ASP A 1 254 ? 20.216 -25.394 -12.498 1.00 94.06 254 ASP A N 1
ATOM 2023 C CA . ASP A 1 254 ? 21.571 -25.359 -11.944 1.00 94.06 254 ASP A CA 1
ATOM 2024 C C . ASP A 1 254 ? 21.757 -24.306 -10.833 1.00 94.06 254 ASP A C 1
ATOM 2026 O O . ASP A 1 254 ? 20.868 -23.513 -10.502 1.00 94.06 254 ASP A O 1
ATOM 2030 N N . LYS A 1 255 ? 22.947 -24.277 -10.220 1.00 95.44 255 LYS A N 1
ATOM 2031 C CA . LYS A 1 255 ? 23.335 -23.195 -9.299 1.00 95.44 255 LYS A CA 1
ATOM 2032 C C . LYS A 1 255 ? 23.614 -21.912 -10.081 1.00 95.44 255 LYS A C 1
ATOM 2034 O O . LYS A 1 255 ? 24.199 -21.970 -11.155 1.00 95.44 255 LYS A O 1
ATOM 2039 N N .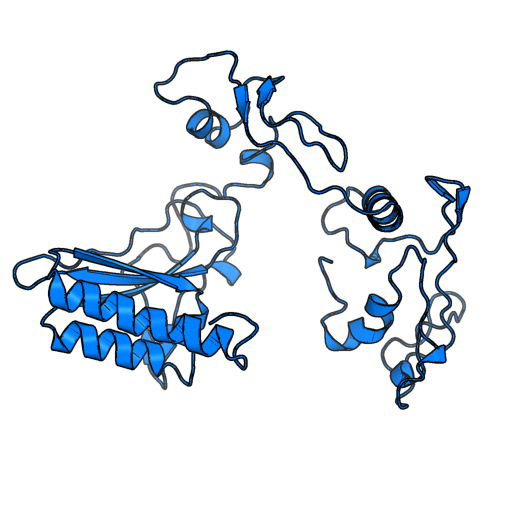 CYS A 1 256 ? 23.241 -20.765 -9.508 1.00 96.88 256 CYS A N 1
ATOM 2040 C CA . CYS A 1 256 ? 23.469 -19.453 -10.114 1.00 96.88 256 CYS A CA 1
ATOM 2041 C C . CYS A 1 256 ? 24.957 -19.197 -10.395 1.00 96.88 256 CYS A C 1
ATOM 2043 O O . CYS A 1 256 ? 25.775 -19.331 -9.481 1.00 96.88 256 CYS A O 1
ATOM 2045 N N . ASP A 1 257 ? 25.270 -18.735 -11.604 1.00 95.94 257 ASP A N 1
ATOM 2046 C CA . ASP A 1 257 ? 26.579 -18.187 -11.953 1.00 95.94 257 ASP A CA 1
ATOM 2047 C C . ASP A 1 257 ? 26.594 -16.658 -11.726 1.00 95.94 257 ASP A C 1
ATOM 2049 O O . ASP A 1 257 ? 25.772 -15.940 -12.302 1.00 95.94 257 ASP A O 1
ATOM 2053 N N . PRO A 1 258 ? 27.497 -16.114 -10.888 1.00 93.75 258 PRO A N 1
ATOM 2054 C CA . PRO A 1 258 ? 27.649 -14.670 -10.719 1.00 93.75 258 PRO A CA 1
ATOM 2055 C C . PRO A 1 258 ? 27.939 -13.900 -12.017 1.00 93.75 258 PRO A C 1
ATOM 2057 O O . PRO A 1 258 ? 27.597 -12.718 -12.091 1.00 93.75 258 PRO A O 1
ATOM 2060 N N . GLN A 1 259 ? 28.548 -14.540 -13.021 1.00 94.88 259 GLN A N 1
ATOM 2061 C CA . GLN A 1 259 ? 28.873 -13.921 -14.310 1.00 94.88 259 GLN A CA 1
ATOM 2062 C C . GLN A 1 259 ? 27.636 -13.666 -15.182 1.00 94.88 259 GLN A C 1
ATOM 2064 O O . GLN A 1 259 ? 27.659 -12.767 -16.019 1.00 94.88 259 GLN A O 1
ATOM 2069 N N . ASP A 1 260 ? 26.528 -14.375 -14.940 1.00 96.25 260 ASP A N 1
ATOM 2070 C CA . ASP A 1 260 ? 25.267 -14.173 -15.668 1.00 96.25 260 ASP A CA 1
ATOM 2071 C C . ASP A 1 260 ? 24.614 -12.814 -15.369 1.00 96.25 260 ASP A C 1
ATOM 2073 O O . ASP A 1 260 ? 23.693 -12.381 -16.072 1.00 96.25 260 ASP A O 1
ATOM 2077 N N . ARG A 1 261 ? 25.045 -12.135 -14.297 1.00 97.06 261 ARG A N 1
ATOM 2078 C CA . ARG A 1 261 ? 24.442 -10.880 -13.855 1.00 97.06 261 ARG A CA 1
ATOM 2079 C C . ARG A 1 261 ? 24.704 -9.761 -14.858 1.00 97.06 261 ARG A C 1
ATOM 2081 O O . ARG A 1 261 ? 25.823 -9.280 -15.009 1.00 97.06 261 ARG A O 1
ATOM 2088 N N . GLN A 1 262 ? 23.622 -9.235 -15.420 1.00 97.50 262 GLN A N 1
ATOM 2089 C CA . GLN A 1 262 ? 23.653 -8.080 -16.313 1.00 97.50 262 GLN A CA 1
ATOM 2090 C C . GLN A 1 262 ? 23.204 -6.808 -15.580 1.00 97.50 262 GLN A C 1
ATOM 2092 O O . GLN A 1 262 ? 22.252 -6.822 -14.798 1.00 97.50 262 GLN A O 1
ATOM 2097 N N . ASN A 1 263 ? 23.896 -5.696 -15.833 1.00 95.25 263 ASN A N 1
ATOM 2098 C CA . ASN A 1 263 ? 23.581 -4.375 -15.282 1.00 95.25 263 ASN A CA 1
ATOM 2099 C C . ASN A 1 263 ? 23.296 -3.385 -16.425 1.00 95.25 263 ASN A C 1
ATOM 2101 O O . ASN A 1 263 ? 23.601 -3.665 -17.580 1.00 95.25 263 ASN A O 1
ATOM 2105 N N . ASN A 1 264 ? 22.737 -2.213 -16.106 1.00 95.12 264 ASN A N 1
ATOM 2106 C CA . ASN A 1 264 ? 22.459 -1.142 -17.079 1.00 95.12 264 ASN A CA 1
ATOM 2107 C C . ASN A 1 264 ? 21.564 -1.563 -18.265 1.00 95.12 264 ASN A C 1
ATOM 2109 O O . ASN A 1 264 ? 21.740 -1.095 -19.390 1.00 95.12 264 ASN A O 1
ATOM 2113 N N . THR A 1 265 ? 20.581 -2.425 -18.002 1.00 97.88 265 THR A N 1
ATOM 2114 C CA . THR A 1 265 ? 19.538 -2.841 -18.951 1.00 97.88 265 THR A CA 1
ATOM 2115 C C . THR A 1 265 ? 18.200 -2.183 -18.612 1.00 97.88 265 THR A C 1
ATOM 2117 O O . THR A 1 265 ? 17.897 -1.975 -17.432 1.00 97.88 265 THR A O 1
ATOM 2120 N N . ILE A 1 266 ? 17.367 -1.877 -19.615 1.00 98.25 266 ILE A N 1
ATOM 2121 C CA . ILE A 1 266 ? 16.013 -1.339 -19.376 1.00 98.25 266 ILE A CA 1
ATOM 2122 C C . ILE A 1 266 ? 15.164 -2.354 -18.611 1.00 98.25 266 ILE A C 1
ATOM 2124 O O . ILE A 1 266 ? 14.721 -2.045 -17.509 1.00 98.25 266 ILE A O 1
ATOM 2128 N N . ILE A 1 267 ? 15.045 -3.589 -19.102 1.00 98.38 267 ILE A N 1
ATOM 2129 C CA . ILE A 1 267 ? 14.449 -4.686 -18.329 1.00 98.38 267 ILE A CA 1
ATOM 2130 C C . ILE A 1 267 ? 15.424 -5.055 -17.199 1.00 98.38 267 ILE A C 1
ATOM 2132 O O . ILE A 1 267 ? 16.540 -5.496 -17.496 1.00 98.38 267 ILE A O 1
ATOM 2136 N N . PRO A 1 268 ? 15.072 -4.887 -15.910 1.00 98.25 268 PRO A N 1
ATOM 2137 C CA . PRO A 1 268 ? 15.994 -5.196 -14.823 1.00 98.25 268 PRO A CA 1
ATOM 2138 C C . PRO A 1 268 ? 16.257 -6.706 -14.759 1.00 98.25 268 PRO A C 1
ATOM 2140 O O . PRO A 1 268 ? 15.343 -7.479 -14.484 1.00 98.25 268 PRO A O 1
ATOM 2143 N N . TRP A 1 269 ? 17.509 -7.134 -14.962 1.00 98.38 269 TRP A N 1
ATOM 2144 C CA . TRP A 1 269 ? 17.910 -8.554 -14.992 1.00 98.38 269 TRP A CA 1
ATOM 2145 C C . TRP A 1 269 ? 17.394 -9.374 -13.797 1.00 98.38 269 TRP A C 1
ATOM 2147 O O . TRP A 1 269 ? 16.998 -10.531 -13.939 1.00 98.38 269 TRP A O 1
ATOM 2157 N N . CYS A 1 270 ? 17.346 -8.766 -12.607 1.00 97.75 270 CYS A N 1
ATOM 2158 C CA . CYS A 1 270 ? 16.899 -9.437 -11.389 1.00 97.75 270 CYS A CA 1
ATOM 2159 C C . CYS A 1 270 ? 15.424 -9.881 -11.428 1.00 97.75 270 CYS A C 1
ATOM 2161 O O . CYS A 1 270 ? 15.063 -10.817 -10.704 1.00 97.75 270 CYS A O 1
ATOM 2163 N N . LEU A 1 271 ? 14.588 -9.247 -12.260 1.00 97.94 271 LEU A N 1
ATOM 2164 C CA . LEU A 1 271 ? 13.162 -9.544 -12.342 1.00 97.94 271 LEU A CA 1
ATOM 2165 C C . LEU A 1 271 ? 12.904 -10.850 -13.110 1.00 97.94 271 LEU A C 1
ATOM 2167 O O . LEU A 1 271 ? 12.347 -11.755 -12.486 1.00 97.94 271 LEU A O 1
ATOM 2171 N N . PRO A 1 272 ? 13.388 -11.064 -14.354 1.00 97.31 272 PRO A N 1
ATOM 2172 C CA . PRO A 1 272 ? 13.334 -12.386 -14.982 1.00 97.31 272 PRO A CA 1
ATOM 2173 C C . PRO A 1 272 ? 14.090 -13.457 -14.189 1.00 97.31 272 PRO A C 1
ATOM 2175 O O . PRO A 1 272 ? 13.608 -14.580 -14.075 1.00 97.31 272 PRO A O 1
ATOM 2178 N N . HIS A 1 273 ? 15.227 -13.109 -13.570 1.00 97.75 273 HIS A N 1
ATOM 2179 C CA . HIS A 1 273 ? 16.036 -14.061 -12.800 1.00 97.75 273 HIS A CA 1
ATOM 2180 C C . HIS A 1 273 ? 15.252 -14.721 -11.653 1.00 97.75 273 HIS A C 1
ATOM 2182 O O . HIS A 1 273 ? 15.407 -15.910 -11.386 1.00 97.75 273 HIS A O 1
ATOM 2188 N N . THR A 1 274 ? 14.395 -13.963 -10.965 1.00 97.06 274 THR A N 1
ATOM 2189 C CA . THR A 1 274 ? 13.682 -14.455 -9.773 1.00 97.06 274 THR A CA 1
ATOM 2190 C C . THR A 1 274 ? 12.158 -14.468 -9.919 1.00 97.06 274 THR A C 1
ATOM 2192 O O . THR A 1 274 ? 11.460 -14.921 -9.009 1.00 97.06 274 THR A O 1
ATOM 2195 N N . GLY A 1 275 ? 11.622 -14.046 -11.068 1.00 95.62 275 GLY A N 1
ATOM 2196 C CA . GLY A 1 275 ? 10.186 -13.891 -11.319 1.00 95.62 275 GLY A CA 1
ATOM 2197 C C . GLY A 1 275 ? 9.383 -15.162 -11.051 1.00 95.62 275 GLY A C 1
ATOM 2198 O O . GLY A 1 275 ? 8.372 -15.116 -10.346 1.00 95.62 275 GLY A O 1
ATOM 2199 N N . ASN A 1 276 ? 9.904 -16.319 -11.468 1.00 93.81 276 ASN A N 1
ATOM 2200 C CA . ASN A 1 276 ? 9.271 -17.627 -11.260 1.00 93.81 276 ASN A CA 1
ATOM 2201 C C . ASN A 1 276 ? 8.980 -17.963 -9.786 1.00 93.81 276 ASN A C 1
ATOM 2203 O O . ASN A 1 276 ? 8.081 -18.764 -9.517 1.00 93.81 276 ASN A O 1
ATOM 2207 N N . ARG A 1 277 ? 9.726 -17.367 -8.844 1.00 93.88 277 ARG A N 1
ATOM 2208 C CA . ARG A 1 277 ? 9.609 -17.584 -7.389 1.00 93.88 277 ARG A CA 1
ATOM 2209 C C . ARG A 1 277 ? 8.744 -16.528 -6.693 1.00 93.88 277 ARG A C 1
ATOM 2211 O O . ARG A 1 277 ? 8.407 -16.688 -5.522 1.00 93.88 277 ARG A O 1
ATOM 2218 N N . HIS A 1 278 ? 8.374 -15.462 -7.399 1.00 94.88 278 HIS A N 1
ATOM 2219 C CA . HIS A 1 278 ? 7.734 -14.276 -6.825 1.00 94.88 278 HIS A CA 1
ATOM 2220 C C . HIS A 1 278 ? 6.532 -13.793 -7.643 1.00 94.88 278 HIS A C 1
ATOM 2222 O O . HIS A 1 278 ? 6.271 -12.595 -7.712 1.00 94.88 278 HIS A O 1
ATOM 2228 N N . ASN A 1 279 ? 5.787 -14.723 -8.251 1.00 94.62 279 ASN A N 1
ATOM 2229 C CA . ASN A 1 279 ? 4.609 -14.414 -9.070 1.00 94.62 279 ASN A CA 1
ATOM 2230 C C . ASN A 1 279 ? 4.917 -13.378 -10.169 1.00 94.62 279 ASN A C 1
ATOM 2232 O O . ASN A 1 279 ? 4.207 -12.386 -10.328 1.00 94.62 279 ASN A O 1
ATOM 2236 N N . ASN A 1 280 ? 6.039 -13.583 -10.864 1.00 95.75 280 ASN A N 1
ATOM 2237 C CA . ASN A 1 280 ? 6.561 -12.712 -11.917 1.00 95.75 280 ASN A CA 1
ATOM 2238 C C . ASN A 1 280 ? 6.737 -11.252 -11.488 1.00 95.75 280 ASN A C 1
ATOM 2240 O O . ASN A 1 280 ? 6.712 -10.364 -12.333 1.00 95.75 280 ASN A O 1
ATOM 2244 N N . TRP A 1 281 ? 6.893 -11.002 -10.183 1.00 97.12 281 TRP A N 1
ATOM 2245 C CA . TRP A 1 281 ? 7.024 -9.658 -9.628 1.00 97.12 281 TRP A CA 1
ATOM 2246 C C . TRP A 1 281 ? 5.938 -8.688 -10.117 1.00 97.12 281 TRP A C 1
ATOM 2248 O O . TRP A 1 281 ? 6.215 -7.514 -10.331 1.00 97.12 281 TRP A O 1
ATOM 2258 N N . ALA A 1 282 ? 4.714 -9.184 -10.319 1.00 96.69 282 ALA A N 1
ATOM 2259 C CA . ALA A 1 282 ? 3.618 -8.369 -10.831 1.00 96.69 282 ALA A CA 1
ATOM 2260 C C . ALA A 1 282 ? 3.405 -7.110 -9.964 1.00 96.69 282 ALA A C 1
ATOM 2262 O O . ALA A 1 282 ? 3.258 -7.214 -8.740 1.00 96.69 282 ALA A O 1
ATOM 2263 N N . GLY A 1 283 ? 3.379 -5.947 -10.617 1.00 94.56 283 GLY A N 1
ATOM 2264 C CA . GLY A 1 283 ? 3.235 -4.618 -10.023 1.00 94.56 283 GLY A CA 1
ATOM 2265 C C . GLY A 1 283 ? 4.538 -3.886 -9.673 1.00 94.56 283 GLY A C 1
ATOM 2266 O O . GLY A 1 283 ? 4.447 -2.840 -9.030 1.00 94.56 283 GLY A O 1
ATOM 2267 N N . LEU A 1 284 ? 5.717 -4.427 -10.019 1.00 93.94 284 LEU A N 1
ATOM 2268 C CA . LEU A 1 284 ? 7.004 -3.710 -9.930 1.00 93.94 284 LEU A CA 1
ATOM 2269 C C . LEU A 1 284 ? 7.308 -2.866 -11.167 1.00 93.94 284 LEU A C 1
ATOM 2271 O O . LEU A 1 284 ? 6.878 -3.271 -12.266 1.00 93.94 284 LEU A O 1
#

Secondary structure (DSSP, 8-state):
--S--SSHHHHHHHHHHHHHHHHHHHH--SEEEEEEEGGGTTTTTTHHHHHHHHHHHHTT-EEEEEEEEGGGGT-S---EEEEEEEE-TTSPPPPPPPP-B---TTT----EEETTEEE--S---SS--SBPPP-HHHHHTTSPP--TT---SEEE-SS---SHHHHHHH-GGG-----EEE--------HHHHHHHHHS-SSTT--GGG------B-GGG-BPBPPP--B-BTTTB--GGG---BSSGGGTTSPPPGGG---SBSS-THHHHHHTTTGGGTT-

Foldseek 3Di:
DDPDQPDPVNVVVLCVLVVVLVVCLVVVDQKDKDKDALCCCCPPLSVSVVVSVVSCVVSVKDKDKWWDAVQLVADQDLGIMIMMMIGHPPHDTDFDDERAEDDDLVSLPTWGDRPNDIDHGPHPPNHGHNHYTDHPCQADVQPDDDDAQFDPQWDFRPDDRDHPNSQVVQDDVNDDDSDIDGPPGHHRDDQLVVVLVVQFDPDPQTDLVSHDQDWDQTPPRDIAHGQAQDDAQPVPGADPPRHHQHLFCVSVVDDGDPVSQDPRTSRHSVQSNCCVVPVSPRPD

pLDDT: mean 92.65, std 9.34, range [47.53, 98.81]

Organism: Acyrthosiphon pisum (NCBI:txid7029)

Radius of gyration: 25.17 Å; chains: 1; bounding box: 52×57×68 Å

Sequence (284 aa):
MNRFNSGQYSLFKNSLIVSFLSYIDFYRPKYFVMENVRNFVSFKGSMVLKLTLRRITRMGYQCTFGILQAGNFGVPQTRRRLIIMAAAPGEKLPLYPEPIHVFNRRSSSLTVQIGTKKFKTNCKYDESAPMRTVTVYDAWSDLPEIPNGANDEDIIYKSKPITHLQKLLRYPDNRYAESILSDHICKDMSPLVQARMALIPICEGSDWRDLPNITVQLPEGLKTSKLLYTHHDVKNGYGPNGALRGVCTCASGDKCDPQDRQNNTIIPWCLPHTGNRHNNWAGL